Protein AF-A0A0D2MZE6-F1 (afdb_monomer_lite)

InterPro domains:
  IPR029063 S-adenosyl-L-methionine-dependent methyltransferase superfamily [G3DSA:3.40.50.150] (1-180)
  IPR029063 S-adenosyl-L-methionine-dependent methyltransferase superfamily [SSF53335] (7-169)

Sequence (238 aa):
MYGWCGGTPARLLAEVYDPPPRLVAWELDPRVIDACRLGMGLEEVCRAAGGLQVQLGNPLAPAASAPGGFAAVMVDLFIDGKLLPQLMDANVWRTVRSRLADPAKGRVMAHLGPASDEQGRLVPQTVVALNAMARAFDGQVYYIDPPENSQLDVMALTGPLPDKEEWAAAVGPMLAPYTVDWELWTVVDESDFRDAAQYDEEDGEEDEQQPEDEGEEEQEQGRQQREWGDQWGAERRR

Organism: NCBI:txid145388

Radius of gyration: 19.86 Å; chains: 1; bounding box: 38×58×46 Å

pLDDT: mean 79.71, std 19.52, range [34.31, 98.06]

Foldseek 3Di:
DEACPLLVVLQVQLVQDVNRDQDEAEHADVVSVVCSVVPVPVVVSCVSNVNYDYHYDGCLDPVVADVLAALEEEEDDDDPLAFDQCLLALVSLLSNCVRHSDSQRGKYKYFQFAQADPVRHGDLSSLSSQLSNCSNQVQQKWWDDDPVPDNDTIMIMGHDDDDLVVVLVSRDDVCSVVSDDTGRDDRDDSVVVVVPPPVPPPPDDDDDDDDPDDDPPVVVVVVVVVVVVVVVVVVVVD

Structure (mmCIF, N/CA/C/O backbone):
data_AF-A0A0D2MZE6-F1
#
_entry.id   AF-A0A0D2MZE6-F1
#
loop_
_atom_site.group_PDB
_atom_site.id
_atom_site.type_symbol
_atom_site.label_atom_id
_atom_site.label_alt_id
_atom_site.label_comp_id
_atom_site.label_asym_id
_atom_site.label_entity_id
_atom_site.label_seq_id
_atom_site.pdbx_PDB_ins_code
_atom_site.Cartn_x
_atom_site.Cartn_y
_atom_site.Cartn_z
_atom_site.occupancy
_atom_site.B_iso_or_equiv
_atom_site.auth_seq_id
_atom_site.auth_comp_id
_atom_site.auth_asym_id
_atom_site.auth_atom_id
_atom_site.pdbx_PDB_model_num
ATOM 1 N N . MET A 1 1 ? 3.482 -4.394 -6.873 1.00 93.56 1 MET A N 1
ATOM 2 C CA . MET A 1 1 ? 3.711 -2.984 -6.510 1.00 93.56 1 MET A CA 1
ATOM 3 C C . MET A 1 1 ? 2.902 -2.127 -7.457 1.00 93.56 1 MET A C 1
ATOM 5 O O . MET A 1 1 ? 2.964 -2.351 -8.661 1.00 93.56 1 MET A O 1
ATOM 9 N N . TYR A 1 2 ? 2.078 -1.245 -6.918 1.00 96.25 2 TYR A N 1
ATOM 10 C CA . TYR A 1 2 ? 1.310 -0.259 -7.661 1.00 96.25 2 TYR A CA 1
ATOM 11 C C . TYR A 1 2 ? 2.005 1.079 -7.423 1.00 96.25 2 TYR A C 1
ATOM 13 O O . TYR A 1 2 ? 1.987 1.544 -6.291 1.00 96.25 2 TYR A O 1
ATOM 21 N N . GLY A 1 3 ? 2.653 1.621 -8.452 1.00 94.12 3 GLY A N 1
ATOM 22 C CA . GLY A 1 3 ? 3.690 2.647 -8.325 1.00 94.12 3 GLY A CA 1
ATOM 23 C C . GLY A 1 3 ? 5.088 2.022 -8.338 1.00 94.12 3 GLY A C 1
ATOM 24 O O . GLY A 1 3 ? 5.323 0.990 -7.692 1.00 94.12 3 GLY A O 1
ATOM 25 N N . TRP A 1 4 ? 6.013 2.607 -9.106 1.00 90.56 4 TRP A N 1
ATOM 26 C CA . TRP A 1 4 ? 7.401 2.143 -9.187 1.00 90.56 4 TRP A CA 1
ATOM 27 C C . TRP A 1 4 ? 8.269 2.661 -8.037 1.00 90.56 4 TRP A C 1
ATOM 29 O O . TRP A 1 4 ? 9.204 1.966 -7.633 1.00 90.56 4 TRP A O 1
ATOM 39 N N . CYS A 1 5 ? 7.953 3.834 -7.476 1.00 87.38 5 CYS A N 1
ATOM 40 C CA . CYS A 1 5 ? 8.661 4.414 -6.324 1.00 87.38 5 CYS A CA 1
ATOM 41 C C . CYS A 1 5 ? 10.195 4.460 -6.523 1.00 87.38 5 CYS A C 1
ATOM 43 O O . CYS A 1 5 ? 10.983 4.073 -5.656 1.00 87.38 5 CYS A O 1
ATOM 45 N N . GLY A 1 6 ? 10.646 4.789 -7.738 1.00 86.62 6 GLY A N 1
ATOM 46 C CA . GLY A 1 6 ? 12.074 4.800 -8.082 1.00 86.62 6 GLY A CA 1
ATOM 47 C C . GLY A 1 6 ? 12.773 3.429 -8.072 1.00 86.62 6 GLY A C 1
ATOM 48 O O . GLY A 1 6 ? 13.960 3.343 -8.367 1.00 86.62 6 GLY A O 1
ATOM 49 N N . GLY A 1 7 ? 12.064 2.343 -7.751 1.00 89.06 7 GLY A N 1
ATOM 50 C CA . GLY A 1 7 ? 12.628 1.008 -7.550 1.00 89.06 7 GLY A CA 1
ATOM 51 C C . GLY A 1 7 ? 13.148 0.742 -6.138 1.00 89.06 7 GLY A C 1
ATOM 52 O O . GLY A 1 7 ? 13.604 -0.371 -5.868 1.00 89.06 7 GLY A O 1
ATOM 53 N N . THR A 1 8 ? 13.041 1.702 -5.216 1.00 89.06 8 THR A N 1
ATOM 54 C CA . THR A 1 8 ? 13.588 1.585 -3.854 1.00 89.06 8 THR A CA 1
ATOM 55 C C . THR A 1 8 ? 13.025 0.382 -3.090 1.00 89.06 8 THR A C 1
ATOM 57 O O . THR A 1 8 ? 13.821 -0.421 -2.593 1.00 89.06 8 THR A O 1
ATOM 60 N N . PRO A 1 9 ? 11.696 0.140 -3.044 1.00 90.56 9 PRO A N 1
ATOM 61 C CA . PRO A 1 9 ? 11.179 -1.033 -2.341 1.00 90.56 9 PRO A CA 1
ATOM 62 C C . PRO A 1 9 ? 11.591 -2.347 -3.016 1.00 90.56 9 PRO A C 1
ATOM 64 O O . PRO A 1 9 ? 11.874 -3.328 -2.334 1.00 90.56 9 PRO A O 1
ATOM 67 N N . ALA A 1 10 ? 11.678 -2.376 -4.352 1.00 92.12 10 ALA A N 1
ATOM 68 C CA . ALA A 1 10 ? 12.125 -3.563 -5.081 1.00 92.12 10 ALA A CA 1
ATOM 69 C C . ALA A 1 10 ? 13.588 -3.902 -4.760 1.00 92.12 10 ALA A C 1
ATOM 71 O O . ALA A 1 10 ? 13.914 -5.073 -4.557 1.00 92.12 10 ALA A O 1
ATOM 72 N N . ARG A 1 11 ? 14.450 -2.883 -4.659 1.00 91.06 11 ARG A N 1
ATOM 73 C CA . ARG A 1 11 ? 15.847 -3.043 -4.252 1.00 91.06 11 ARG A CA 1
ATOM 74 C C . ARG A 1 11 ? 15.957 -3.563 -2.820 1.00 91.06 11 ARG A C 1
ATOM 76 O O . ARG A 1 11 ? 16.645 -4.553 -2.606 1.00 91.06 11 ARG A O 1
ATOM 83 N N . LEU A 1 12 ? 15.237 -2.957 -1.876 1.00 88.94 12 LEU A N 1
ATOM 84 C CA . LEU A 1 12 ? 15.231 -3.391 -0.474 1.00 88.94 12 LEU A CA 1
ATOM 85 C C . LEU A 1 12 ? 14.772 -4.845 -0.327 1.00 88.94 12 LEU A C 1
ATOM 87 O O . LEU A 1 12 ? 15.413 -5.630 0.364 1.00 88.94 12 LEU A O 1
ATOM 91 N N . LEU A 1 13 ? 13.698 -5.240 -1.016 1.00 89.19 13 LEU A N 1
ATOM 92 C CA . LEU A 1 13 ? 13.231 -6.629 -0.996 1.00 89.19 13 LEU A CA 1
ATOM 93 C C . LEU A 1 13 ? 14.278 -7.598 -1.561 1.00 89.19 13 LEU A C 1
ATOM 95 O O . LEU A 1 13 ? 14.400 -8.711 -1.058 1.00 89.19 13 LEU A O 1
ATOM 99 N N . ALA A 1 14 ? 15.043 -7.190 -2.574 1.00 89.25 14 ALA A N 1
ATOM 100 C CA . ALA A 1 14 ? 16.121 -8.010 -3.117 1.00 89.25 14 ALA A CA 1
ATOM 101 C C . ALA A 1 14 ? 17.342 -8.117 -2.187 1.00 89.25 14 ALA A C 1
ATOM 103 O O . ALA A 1 14 ? 18.070 -9.100 -2.257 1.00 89.25 14 ALA A O 1
ATOM 104 N N . GLU A 1 15 ? 17.570 -7.126 -1.324 1.00 86.88 15 GLU A N 1
ATOM 105 C CA . GLU A 1 15 ? 18.648 -7.151 -0.328 1.00 86.88 15 GLU A CA 1
ATOM 106 C C . GLU A 1 15 ? 18.271 -7.943 0.930 1.00 86.88 15 GLU A C 1
ATOM 108 O O . GLU A 1 15 ? 19.132 -8.570 1.544 1.00 86.88 15 GLU A O 1
ATOM 113 N N . VAL A 1 16 ? 16.991 -7.928 1.312 1.00 84.75 16 VAL A N 1
ATOM 114 C CA . VAL A 1 16 ? 16.496 -8.599 2.525 1.00 84.75 16 VAL A CA 1
ATOM 115 C C . VAL A 1 16 ? 16.220 -10.090 2.299 1.00 84.75 16 VAL A C 1
ATOM 117 O O . VAL A 1 16 ? 16.408 -10.887 3.217 1.00 84.75 16 VAL A O 1
ATOM 120 N N . TYR A 1 17 ? 15.772 -10.489 1.106 1.00 85.00 17 TYR A N 1
ATOM 121 C CA . TYR A 1 17 ? 15.357 -11.865 0.823 1.00 85.00 17 TYR A CA 1
ATOM 122 C C . TYR A 1 17 ? 16.300 -12.565 -0.161 1.00 85.00 17 TYR A C 1
ATOM 124 O O . TYR A 1 17 ? 16.535 -12.068 -1.260 1.00 85.00 17 TYR A O 1
ATOM 132 N N . ASP A 1 18 ? 16.755 -13.771 0.198 1.00 86.00 18 ASP A N 1
ATOM 133 C CA . ASP A 1 18 ? 17.533 -14.657 -0.676 1.00 86.00 18 ASP A CA 1
ATOM 134 C C . ASP A 1 18 ? 16.881 -16.060 -0.753 1.00 86.00 18 ASP A C 1
ATOM 136 O O . ASP A 1 18 ? 16.891 -16.796 0.242 1.00 86.00 18 ASP A O 1
ATOM 140 N N . PRO A 1 19 ? 16.271 -16.447 -1.896 1.00 89.31 19 PRO A N 1
ATOM 141 C CA . PRO A 1 19 ? 16.164 -15.671 -3.133 1.00 89.31 19 PRO A CA 1
ATOM 142 C C . PRO A 1 19 ? 15.155 -14.508 -3.022 1.00 89.31 19 PRO A C 1
ATOM 144 O O . PRO A 1 19 ? 14.214 -1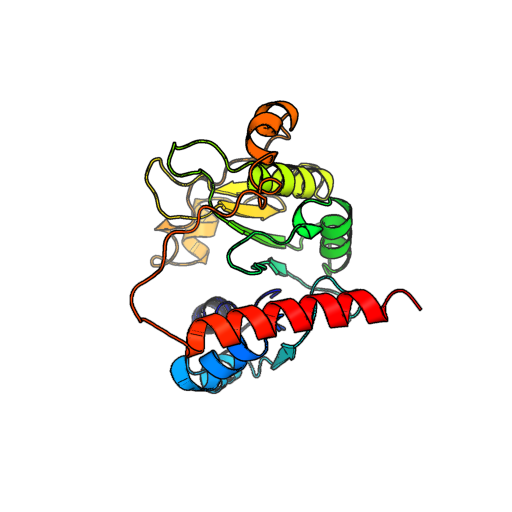4.584 -2.223 1.00 89.31 19 PRO A O 1
ATOM 147 N N . PRO A 1 20 ? 15.281 -13.467 -3.868 1.00 89.25 20 PRO A N 1
ATOM 148 C CA . PRO A 1 20 ? 14.343 -12.350 -3.890 1.00 89.25 20 PRO A CA 1
ATOM 149 C C . PRO A 1 20 ? 12.921 -12.821 -4.241 1.00 89.25 20 PRO A C 1
ATOM 151 O O . PRO A 1 20 ? 12.751 -13.735 -5.061 1.00 89.25 20 PRO A O 1
ATOM 154 N N . PRO A 1 21 ? 11.871 -12.196 -3.672 1.00 89.25 21 PRO A N 1
ATOM 155 C CA . PRO A 1 21 ? 10.497 -12.529 -4.018 1.00 89.25 21 PRO A CA 1
ATOM 156 C C . PRO A 1 21 ? 10.218 -12.219 -5.491 1.00 89.25 21 PRO A C 1
ATOM 158 O O . PRO A 1 21 ? 10.767 -11.286 -6.073 1.00 89.25 21 PRO A O 1
ATOM 161 N N . ARG A 1 22 ? 9.295 -12.969 -6.103 1.00 91.06 22 ARG A N 1
ATOM 162 C CA . ARG A 1 22 ? 8.826 -12.654 -7.455 1.00 91.06 22 ARG A CA 1
ATOM 163 C C . ARG A 1 22 ? 7.986 -11.380 -7.420 1.00 91.06 22 ARG A C 1
ATOM 165 O O . ARG A 1 22 ? 6.860 -11.393 -6.924 1.00 91.06 22 ARG A O 1
ATOM 172 N N . LEU A 1 23 ? 8.518 -10.306 -7.991 1.00 92.12 23 LEU A N 1
ATOM 173 C CA . LEU A 1 23 ? 7.855 -9.008 -8.035 1.00 92.12 23 LEU A CA 1
ATOM 174 C C . LEU A 1 23 ? 7.194 -8.750 -9.393 1.00 92.12 23 LEU A C 1
ATOM 176 O O . LEU A 1 23 ? 7.644 -9.219 -10.438 1.00 92.12 23 LEU A O 1
ATOM 180 N N . VAL A 1 24 ? 6.129 -7.951 -9.358 1.00 92.81 24 VAL A N 1
ATOM 181 C CA . VAL A 1 24 ? 5.549 -7.278 -10.524 1.00 92.81 24 VAL A CA 1
ATOM 182 C C . VAL A 1 24 ? 5.242 -5.845 -10.111 1.00 92.81 24 VAL A C 1
ATOM 184 O O . VAL A 1 24 ? 4.697 -5.626 -9.021 1.00 92.81 24 VAL A O 1
ATOM 187 N N . ALA A 1 25 ? 5.600 -4.882 -10.953 1.00 94.19 25 ALA A N 1
ATOM 188 C CA . ALA A 1 25 ? 5.381 -3.469 -10.694 1.00 94.19 25 ALA A CA 1
ATOM 189 C C . ALA A 1 25 ? 4.618 -2.814 -11.844 1.00 94.19 25 ALA A C 1
ATOM 191 O O . ALA A 1 25 ? 4.778 -3.206 -13.000 1.00 94.19 25 ALA A O 1
ATOM 192 N N . TRP A 1 26 ? 3.809 -1.819 -11.503 1.00 95.69 26 TRP A N 1
ATOM 193 C CA . TRP A 1 26 ? 3.129 -0.942 -12.447 1.00 95.69 26 TRP A CA 1
ATOM 194 C C . TRP A 1 26 ? 3.511 0.499 -12.158 1.00 95.69 26 TRP A C 1
ATOM 196 O O . TRP A 1 26 ? 3.608 0.867 -10.991 1.00 95.69 26 TRP A O 1
ATOM 206 N N . GLU A 1 27 ? 3.664 1.294 -13.206 1.00 94.88 27 GLU A N 1
ATOM 207 C CA . GLU A 1 27 ? 3.897 2.731 -13.140 1.00 94.88 27 GLU A CA 1
ATOM 208 C C . GLU A 1 27 ? 2.889 3.450 -14.042 1.00 94.88 27 GLU A C 1
ATOM 210 O O . GLU A 1 27 ? 2.598 2.992 -15.153 1.00 94.88 27 GLU A O 1
ATOM 215 N N . LEU A 1 28 ? 2.330 4.549 -13.540 1.00 93.38 28 LEU A N 1
ATOM 216 C CA . LEU A 1 28 ? 1.389 5.384 -14.277 1.00 93.38 28 LEU A CA 1
ATOM 217 C C . LEU A 1 28 ? 2.127 6.289 -15.262 1.00 93.38 28 LEU A C 1
ATOM 219 O O . LEU A 1 28 ? 1.681 6.424 -16.402 1.00 93.38 28 LEU A O 1
ATOM 223 N N . ASP A 1 29 ? 3.249 6.874 -14.838 1.00 91.56 29 ASP A N 1
ATOM 224 C CA . ASP A 1 29 ? 3.967 7.878 -15.616 1.00 91.56 29 ASP A CA 1
ATOM 225 C C . ASP A 1 29 ? 5.195 7.283 -16.342 1.00 91.56 29 ASP A C 1
ATOM 227 O O . ASP A 1 29 ? 6.186 6.912 -15.702 1.00 91.56 29 ASP A O 1
ATOM 231 N N . PRO A 1 30 ? 5.203 7.226 -17.690 1.00 92.00 30 PRO A N 1
ATOM 232 C CA . PRO A 1 30 ? 6.369 6.771 -18.448 1.00 92.00 30 PRO A CA 1
ATOM 233 C C . PRO A 1 30 ? 7.650 7.560 -18.163 1.00 92.00 30 PRO A C 1
ATOM 235 O O . PRO A 1 30 ? 8.738 6.980 -18.213 1.00 92.00 30 PRO A O 1
ATOM 238 N N . ARG A 1 31 ? 7.546 8.838 -17.792 1.00 91.50 31 ARG A N 1
ATOM 239 C CA . ARG A 1 31 ? 8.702 9.693 -17.493 1.00 91.50 31 ARG A CA 1
ATOM 240 C C . ARG A 1 31 ? 9.414 9.260 -16.220 1.00 91.50 31 ARG A C 1
ATOM 242 O O . ARG A 1 31 ? 10.636 9.350 -16.158 1.00 91.50 31 ARG A O 1
ATOM 249 N N . VAL A 1 32 ? 8.686 8.724 -15.236 1.00 90.81 32 VAL A N 1
ATOM 250 C CA . VAL A 1 32 ? 9.287 8.149 -14.022 1.00 90.81 32 VAL A CA 1
ATOM 251 C C . VAL A 1 32 ? 10.149 6.945 -14.388 1.00 90.81 32 VAL A C 1
ATOM 253 O O . VAL A 1 32 ? 11.278 6.829 -13.909 1.00 90.81 32 VAL A O 1
ATOM 256 N N . ILE A 1 33 ? 9.671 6.072 -15.283 1.00 91.38 33 ILE A N 1
ATOM 257 C CA . ILE A 1 33 ? 10.475 4.940 -15.765 1.00 91.38 33 ILE A CA 1
ATOM 258 C C . ILE A 1 33 ? 11.733 5.440 -16.480 1.00 91.38 33 ILE A C 1
ATOM 260 O O . ILE A 1 33 ? 12.825 4.930 -16.216 1.00 91.38 33 ILE A O 1
ATOM 264 N N . ASP A 1 34 ? 11.605 6.427 -17.363 1.00 91.94 34 ASP A N 1
ATOM 265 C CA . ASP A 1 34 ? 12.743 6.957 -18.116 1.00 91.94 34 ASP A CA 1
ATOM 266 C C . ASP A 1 34 ? 13.771 7.636 -17.203 1.00 91.94 34 ASP A C 1
ATOM 268 O O . ASP A 1 34 ? 14.966 7.348 -17.305 1.00 91.94 34 ASP A O 1
ATOM 272 N N . ALA A 1 35 ? 13.325 8.427 -16.226 1.00 91.06 35 ALA A N 1
ATOM 273 C CA . ALA A 1 35 ? 14.193 8.991 -15.196 1.00 91.06 35 ALA A CA 1
ATOM 274 C C . ALA A 1 35 ? 14.925 7.892 -14.404 1.00 91.06 35 ALA A C 1
ATOM 276 O O . ALA A 1 35 ? 16.133 7.983 -14.173 1.00 91.06 35 ALA A O 1
ATOM 277 N N . CYS A 1 36 ? 14.237 6.801 -14.050 1.00 91.00 36 CYS A N 1
ATOM 278 C CA . CYS A 1 36 ? 14.853 5.678 -13.338 1.00 91.00 36 CYS A CA 1
ATOM 279 C C . CYS A 1 36 ? 15.889 4.927 -14.184 1.00 91.00 36 CYS A C 1
ATOM 281 O O . CYS A 1 36 ? 16.893 4.450 -13.645 1.00 91.00 36 CYS A O 1
ATOM 283 N N . ARG A 1 37 ? 15.675 4.821 -15.502 1.00 88.75 37 ARG A N 1
ATOM 284 C CA . ARG A 1 37 ? 16.661 4.250 -16.437 1.00 88.75 37 ARG A CA 1
ATOM 285 C C . ARG A 1 37 ? 17.923 5.096 -16.503 1.00 88.75 37 ARG A C 1
ATOM 287 O O . ARG A 1 37 ? 19.016 4.541 -16.514 1.00 88.75 37 ARG A O 1
ATOM 294 N N . LEU A 1 38 ? 17.762 6.416 -16.545 1.00 89.56 38 LEU A N 1
ATOM 295 C CA . LEU A 1 38 ? 18.870 7.353 -16.699 1.00 89.56 38 LEU A CA 1
ATOM 296 C C . LEU A 1 38 ? 19.662 7.554 -15.403 1.00 89.56 38 LEU A C 1
ATOM 298 O O . LEU A 1 38 ? 20.884 7.669 -15.459 1.00 89.56 38 LEU A O 1
ATOM 302 N N . GLY A 1 39 ? 18.982 7.605 -14.253 1.00 84.75 39 GLY A N 1
ATOM 303 C CA . GLY A 1 39 ? 19.580 8.100 -13.008 1.00 84.75 39 GLY A CA 1
ATOM 304 C C . GLY A 1 39 ? 19.495 7.185 -11.789 1.00 84.75 39 GLY A C 1
ATOM 305 O O . GLY A 1 39 ? 20.207 7.438 -10.824 1.00 84.75 39 GLY A O 1
ATOM 306 N N . MET A 1 40 ? 18.665 6.133 -11.797 1.00 84.75 40 MET A N 1
ATOM 307 C CA . MET A 1 40 ? 18.401 5.320 -10.591 1.00 84.75 40 MET A CA 1
ATOM 308 C C . MET A 1 40 ? 18.689 3.823 -10.760 1.00 84.75 40 MET A C 1
ATOM 310 O O . MET A 1 40 ? 18.268 3.006 -9.947 1.00 84.75 40 MET A O 1
ATOM 314 N N . GLY A 1 41 ? 19.410 3.439 -11.817 1.00 87.19 41 GLY A N 1
ATOM 315 C CA . GLY A 1 41 ? 19.865 2.058 -11.992 1.00 87.19 41 GLY A CA 1
ATOM 316 C C . GLY A 1 41 ? 18.734 1.047 -12.197 1.00 87.19 41 GLY A C 1
ATOM 317 O O . GLY A 1 41 ? 18.853 -0.090 -11.739 1.00 87.19 41 GLY A O 1
ATOM 318 N N . LEU A 1 42 ? 17.652 1.427 -12.897 1.00 87.25 42 LEU A N 1
ATOM 319 C CA . LEU A 1 42 ? 16.476 0.568 -13.113 1.00 87.25 42 LEU A CA 1
ATOM 320 C C . LEU A 1 42 ? 16.840 -0.869 -13.521 1.00 87.25 42 LEU A C 1
ATOM 322 O O . LEU A 1 42 ? 16.331 -1.824 -12.941 1.00 87.25 42 LEU A O 1
ATOM 326 N N . GLU A 1 43 ? 17.734 -1.039 -14.500 1.00 87.94 43 GLU A N 1
ATOM 327 C CA . GLU A 1 43 ? 18.128 -2.370 -14.977 1.00 87.94 43 GLU A CA 1
ATOM 328 C C . GLU A 1 43 ? 18.824 -3.212 -13.901 1.00 87.94 43 GLU A C 1
ATOM 330 O O . GLU A 1 43 ? 18.614 -4.426 -13.832 1.00 87.94 43 GLU A O 1
ATOM 335 N N . GLU A 1 44 ? 19.649 -2.583 -13.062 1.00 89.94 44 GLU A N 1
ATOM 336 C CA . GLU A 1 44 ? 20.318 -3.257 -11.952 1.00 89.94 44 GLU A CA 1
ATOM 337 C C . GLU A 1 44 ? 19.293 -3.705 -10.910 1.00 89.94 44 GLU A C 1
ATOM 339 O O . GLU A 1 44 ? 19.302 -4.871 -10.512 1.00 89.94 44 GLU A O 1
ATOM 344 N N . VAL A 1 45 ? 18.375 -2.814 -10.524 1.00 89.75 45 VAL A N 1
ATOM 345 C CA . VAL A 1 45 ? 17.303 -3.117 -9.565 1.00 89.75 45 VAL A CA 1
ATOM 346 C C . VAL A 1 45 ? 16.425 -4.250 -10.086 1.00 89.75 45 VAL A C 1
ATOM 348 O O . VAL A 1 45 ? 16.193 -5.224 -9.373 1.00 89.75 45 VAL A O 1
ATOM 351 N N . CYS A 1 46 ? 15.990 -4.182 -11.346 1.00 88.69 46 CYS A N 1
ATOM 352 C CA . CYS A 1 46 ? 15.189 -5.229 -11.973 1.00 88.69 46 CYS A CA 1
ATOM 353 C C . CYS A 1 46 ? 15.910 -6.582 -11.979 1.00 88.69 46 CYS A C 1
ATOM 355 O O . CYS A 1 46 ? 15.292 -7.610 -11.697 1.00 88.69 46 CYS A O 1
ATOM 357 N N . ARG A 1 47 ? 17.218 -6.597 -12.266 1.00 89.81 47 ARG A N 1
ATOM 358 C CA . ARG A 1 47 ? 18.034 -7.819 -12.250 1.00 89.81 47 ARG A CA 1
ATOM 359 C C . ARG A 1 47 ? 18.181 -8.384 -10.839 1.00 89.81 47 ARG A C 1
ATOM 361 O O . ARG A 1 47 ? 17.999 -9.587 -10.666 1.00 89.81 47 ARG A O 1
ATOM 368 N N . ALA A 1 48 ? 18.482 -7.535 -9.858 1.00 85.94 48 ALA A N 1
ATOM 369 C CA . ALA A 1 48 ? 18.595 -7.925 -8.454 1.00 85.94 48 ALA A CA 1
ATOM 370 C C . ALA A 1 48 ? 17.263 -8.475 -7.918 1.00 85.94 48 ALA A C 1
ATOM 372 O O . ALA A 1 48 ? 17.246 -9.493 -7.239 1.00 85.94 48 ALA A O 1
ATOM 373 N N . ALA A 1 49 ? 16.137 -7.883 -8.321 1.00 87.62 49 ALA A N 1
ATOM 374 C CA . ALA A 1 49 ? 14.784 -8.330 -7.994 1.00 87.62 49 ALA A CA 1
ATOM 375 C C . ALA A 1 49 ? 14.279 -9.496 -8.876 1.00 87.62 49 ALA A C 1
ATOM 377 O O . ALA A 1 49 ? 13.091 -9.582 -9.194 1.00 87.62 49 ALA A O 1
ATOM 378 N N . GLY A 1 50 ? 15.173 -10.390 -9.312 1.00 85.88 50 GLY A N 1
ATOM 379 C CA . GLY A 1 50 ? 14.801 -11.621 -10.020 1.00 85.88 50 GLY A CA 1
ATOM 380 C C . GLY A 1 50 ? 14.264 -11.421 -11.442 1.00 85.88 50 GLY A C 1
ATOM 381 O O . GLY A 1 50 ? 13.470 -12.232 -11.917 1.00 85.88 50 GLY A O 1
ATOM 382 N N . GLY A 1 51 ? 14.675 -10.355 -12.132 1.00 85.69 51 GLY A N 1
ATOM 383 C CA . GLY A 1 51 ? 14.208 -10.037 -13.487 1.00 85.69 51 GLY A CA 1
ATOM 384 C C . GLY A 1 51 ? 12.840 -9.348 -13.522 1.00 85.69 51 GLY A C 1
ATOM 385 O O . GLY A 1 51 ? 12.073 -9.554 -14.463 1.00 85.69 51 GLY A O 1
ATOM 386 N N . LEU A 1 52 ? 12.527 -8.552 -12.497 1.00 90.12 52 LEU A N 1
ATOM 387 C CA . LEU A 1 52 ? 11.308 -7.748 -12.399 1.00 90.12 52 LEU A CA 1
ATOM 388 C C . LEU A 1 52 ? 11.083 -6.901 -13.660 1.00 90.12 52 LEU A C 1
ATOM 390 O O . LEU A 1 52 ? 11.973 -6.183 -14.109 1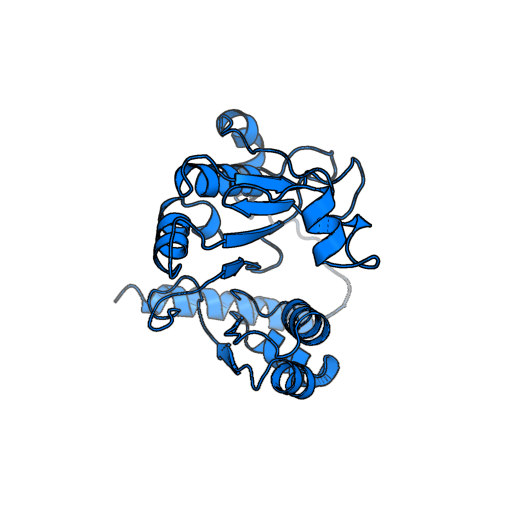.00 90.12 52 LEU A O 1
ATOM 394 N N . GLN A 1 53 ? 9.863 -6.944 -14.194 1.00 86.88 53 GLN A N 1
ATOM 395 C CA . GLN A 1 53 ? 9.407 -6.047 -15.253 1.00 86.88 53 GLN A CA 1
ATOM 396 C C . GLN A 1 53 ? 8.464 -4.988 -14.682 1.00 86.88 53 GLN A C 1
ATOM 398 O O . GLN A 1 53 ? 7.488 -5.320 -14.002 1.00 86.88 53 GLN A O 1
ATOM 403 N N . VAL A 1 54 ? 8.755 -3.724 -14.991 1.00 92.00 54 VAL A N 1
ATOM 404 C CA . VAL A 1 54 ? 7.884 -2.586 -14.681 1.00 92.00 54 VAL A CA 1
ATOM 405 C C . VAL A 1 54 ? 6.940 -2.370 -15.856 1.00 92.00 54 VAL A C 1
ATOM 407 O O . VAL A 1 54 ? 7.382 -2.150 -16.984 1.00 92.00 54 VAL A O 1
ATOM 410 N N . GLN A 1 55 ? 5.643 -2.486 -15.602 1.00 93.75 55 GLN A N 1
ATOM 411 C CA . GLN A 1 55 ? 4.594 -2.315 -16.599 1.00 93.75 55 GLN A CA 1
ATOM 412 C C . GLN A 1 55 ? 4.102 -0.872 -16.593 1.00 93.75 55 GLN A C 1
ATOM 414 O O . GLN A 1 55 ? 3.821 -0.326 -15.533 1.00 93.75 55 GLN A O 1
ATOM 419 N N . LEU A 1 56 ? 3.927 -0.275 -17.769 1.00 94.00 56 LEU A N 1
ATOM 420 C CA . LEU A 1 56 ? 3.198 0.985 -17.870 1.00 94.00 56 LEU A CA 1
ATOM 421 C C . LEU A 1 56 ? 1.696 0.734 -17.875 1.00 94.00 56 LEU A C 1
ATOM 423 O O . LEU A 1 56 ? 1.206 -0.119 -18.619 1.00 94.00 56 LEU A O 1
ATOM 427 N N . GLY A 1 57 ? 0.969 1.499 -17.068 1.00 93.62 57 GLY A N 1
ATOM 428 C CA . GLY A 1 57 ? -0.487 1.521 -17.071 1.00 93.62 57 GLY A CA 1
ATOM 429 C C . GLY A 1 57 ? -1.103 1.535 -15.681 1.00 93.62 57 GLY A C 1
ATOM 430 O O . GLY A 1 57 ? -0.423 1.432 -14.667 1.00 93.62 57 GLY A O 1
ATOM 431 N N . ASN A 1 58 ? -2.431 1.642 -15.649 1.00 94.44 58 ASN A N 1
ATOM 432 C CA . ASN A 1 58 ? -3.195 1.783 -14.415 1.00 94.44 58 ASN A CA 1
ATOM 433 C C . ASN A 1 58 ? -3.214 0.478 -13.587 1.00 94.44 58 ASN A C 1
ATOM 435 O O . ASN A 1 58 ? -3.910 -0.468 -13.977 1.00 94.44 58 ASN A O 1
ATOM 439 N N . PRO A 1 59 ? -2.555 0.430 -12.411 1.00 95.06 59 PRO A N 1
ATOM 440 C CA . PRO A 1 59 ? -2.567 -0.756 -11.560 1.00 95.06 59 PRO A CA 1
ATOM 441 C C . PRO A 1 59 ? -3.925 -1.049 -10.923 1.00 95.06 59 PRO A C 1
ATOM 443 O O . PRO A 1 59 ? -4.153 -2.153 -10.439 1.00 95.06 59 PRO A O 1
ATOM 446 N N . LEU A 1 60 ? -4.852 -0.093 -10.901 1.00 95.62 60 LEU A N 1
ATOM 447 C CA . LEU A 1 60 ? -6.209 -0.298 -10.397 1.00 95.62 60 LEU A CA 1
ATOM 448 C C . LEU A 1 60 ? -7.126 -0.920 -11.459 1.00 95.62 60 LEU A C 1
ATOM 450 O O . LEU A 1 60 ? -8.189 -1.437 -11.117 1.00 95.62 60 LEU A O 1
ATOM 454 N N . ALA A 1 61 ? -6.714 -0.970 -12.730 1.00 93.06 61 ALA A N 1
ATOM 455 C CA . ALA A 1 61 ? -7.484 -1.629 -13.781 1.00 93.06 61 ALA A CA 1
ATOM 456 C C . ALA A 1 61 ? 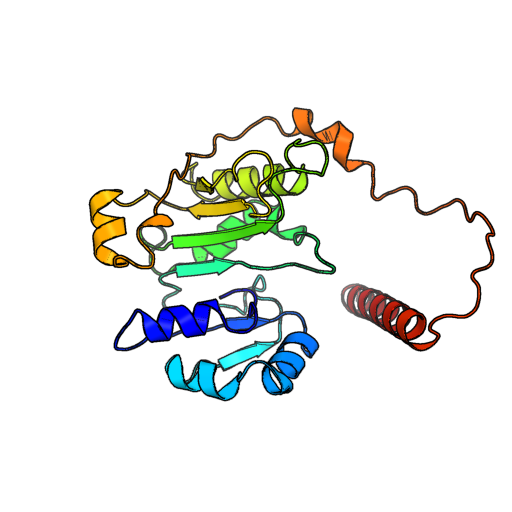-7.542 -3.160 -13.574 1.00 93.06 61 ALA A C 1
ATOM 458 O O . ALA A 1 61 ? -6.579 -3.748 -13.079 1.00 93.06 61 ALA A O 1
ATOM 459 N N . PRO A 1 62 ? -8.623 -3.849 -13.997 1.00 86.56 62 PRO A N 1
ATOM 460 C CA . PRO A 1 62 ? -8.750 -5.307 -13.850 1.00 86.56 62 PRO A CA 1
ATOM 461 C C . PRO A 1 62 ? -7.600 -6.119 -14.467 1.00 86.56 62 PRO A C 1
ATOM 463 O O . PRO A 1 62 ? -7.289 -7.211 -13.998 1.00 86.56 62 PRO A O 1
ATOM 466 N N . ALA A 1 63 ? -6.951 -5.578 -15.503 1.00 85.81 63 ALA A N 1
ATOM 467 C CA . ALA A 1 63 ? -5.822 -6.212 -16.177 1.00 85.81 63 ALA A CA 1
ATOM 468 C C . ALA A 1 63 ? -4.563 -6.329 -15.293 1.00 85.81 63 ALA A C 1
ATOM 470 O O . ALA A 1 63 ? -3.728 -7.194 -15.545 1.00 85.81 63 ALA A O 1
ATOM 471 N N . ALA A 1 64 ? -4.437 -5.518 -14.238 1.00 88.94 64 ALA A N 1
ATOM 472 C CA . ALA A 1 64 ? -3.321 -5.562 -13.296 1.00 88.94 64 ALA A CA 1
ATOM 473 C C . ALA A 1 64 ? -3.513 -6.676 -12.246 1.00 88.94 64 ALA A C 1
ATOM 475 O O . ALA A 1 64 ? -3.709 -6.436 -11.050 1.00 88.94 64 ALA A O 1
ATOM 476 N N . SER A 1 65 ? -3.494 -7.923 -12.719 1.00 86.38 65 SER A N 1
ATOM 477 C CA . SER A 1 65 ? -3.669 -9.137 -11.918 1.00 86.38 65 SER A CA 1
ATOM 478 C C . SER A 1 65 ? -2.606 -10.188 -12.250 1.00 86.38 65 SER A C 1
ATOM 480 O O . SER A 1 65 ? -1.936 -10.118 -13.279 1.00 86.38 65 SER A O 1
ATOM 482 N N . ALA A 1 66 ? -2.431 -11.162 -11.357 1.00 86.25 66 ALA A N 1
ATOM 483 C CA . ALA A 1 66 ? -1.544 -12.302 -11.559 1.00 86.25 66 ALA A CA 1
ATOM 484 C C . ALA A 1 66 ? -2.326 -13.617 -11.404 1.00 86.25 66 ALA A C 1
ATOM 486 O O . ALA A 1 66 ? -3.189 -13.704 -10.524 1.00 86.25 66 ALA A O 1
ATOM 487 N N . PRO A 1 67 ? -2.032 -14.658 -12.209 1.00 86.94 67 PRO A N 1
ATOM 488 C CA . PRO A 1 67 ? -2.592 -15.988 -11.991 1.00 86.94 67 PRO A CA 1
ATOM 489 C C . PRO A 1 67 ? -2.305 -16.476 -10.566 1.00 86.94 67 PRO A C 1
ATOM 491 O O . PRO A 1 67 ? -1.154 -16.483 -10.137 1.00 86.94 67 PRO A O 1
ATOM 494 N N . GLY A 1 68 ? -3.351 -16.876 -9.841 1.00 90.94 68 GLY A N 1
ATOM 495 C CA . GLY A 1 68 ? -3.245 -17.294 -8.438 1.00 90.94 68 GLY A CA 1
ATOM 496 C C . GLY A 1 68 ? -3.223 -16.151 -7.416 1.00 90.94 68 GLY A C 1
ATOM 497 O O . GLY A 1 68 ? -3.219 -16.439 -6.227 1.00 90.94 68 GLY A O 1
ATOM 498 N N . GLY A 1 69 ? -3.263 -14.887 -7.851 1.00 94.81 69 GLY A N 1
ATOM 499 C CA . GLY A 1 69 ? -3.289 -13.710 -6.981 1.00 94.81 69 GLY A CA 1
ATOM 500 C C . GLY A 1 69 ? -1.927 -13.330 -6.389 1.00 94.81 69 GLY A C 1
ATOM 501 O O . GLY A 1 69 ? -0.906 -13.978 -6.617 1.00 94.81 69 GLY A O 1
ATOM 502 N N . PHE A 1 70 ? -1.908 -12.236 -5.631 1.00 95.75 70 PHE A N 1
ATOM 503 C CA . PHE A 1 70 ? -0.715 -11.697 -4.980 1.00 95.75 70 PHE A CA 1
ATOM 504 C C . PHE A 1 70 ? -0.634 -12.127 -3.511 1.00 95.75 70 PHE A C 1
ATOM 506 O O . PHE A 1 70 ? -1.630 -12.091 -2.794 1.00 95.75 70 PHE A O 1
ATOM 513 N N . ALA A 1 71 ? 0.560 -12.471 -3.025 1.00 95.25 71 ALA A N 1
ATOM 514 C CA . ALA A 1 71 ? 0.773 -12.658 -1.586 1.00 95.25 71 ALA A CA 1
ATOM 515 C C . ALA A 1 71 ? 0.685 -11.322 -0.825 1.00 95.25 71 ALA A C 1
ATOM 517 O O . ALA A 1 71 ? 0.194 -11.271 0.299 1.00 95.25 71 ALA A O 1
ATOM 518 N N . ALA A 1 72 ? 1.130 -10.235 -1.459 1.00 95.44 72 ALA A N 1
ATOM 519 C CA . ALA A 1 72 ? 1.007 -8.886 -0.935 1.00 95.44 72 ALA A CA 1
ATOM 520 C C . ALA A 1 72 ? 0.899 -7.852 -2.063 1.00 95.44 72 ALA A C 1
ATOM 522 O O . ALA A 1 72 ? 1.392 -8.073 -3.174 1.00 95.44 72 ALA A O 1
ATOM 523 N N . VAL A 1 73 ? 0.286 -6.709 -1.766 1.00 96.81 73 VAL A N 1
ATOM 524 C CA . VAL A 1 73 ? 0.218 -5.541 -2.653 1.00 96.81 73 VAL A CA 1
ATOM 525 C C . VAL A 1 73 ? 0.752 -4.326 -1.899 1.00 96.81 73 VAL A C 1
ATOM 527 O O . VAL A 1 73 ? 0.318 -4.036 -0.791 1.00 96.81 73 VAL A O 1
ATOM 530 N N . MET A 1 74 ? 1.690 -3.616 -2.516 1.00 96.50 74 MET A N 1
ATOM 531 C CA . MET A 1 74 ? 2.162 -2.304 -2.064 1.00 96.50 74 MET A CA 1
ATOM 532 C C . MET A 1 74 ? 1.555 -1.248 -2.983 1.00 96.50 74 MET A C 1
ATOM 534 O O . MET A 1 74 ? 1.619 -1.442 -4.201 1.00 96.50 74 MET A O 1
ATOM 538 N N . VAL A 1 75 ? 0.966 -0.197 -2.419 1.00 97.25 75 VAL A N 1
ATOM 539 C CA . VAL A 1 75 ? 0.298 0.895 -3.136 1.00 97.25 75 VAL A CA 1
ATOM 540 C C . VAL A 1 75 ? 0.998 2.208 -2.815 1.00 97.25 75 VAL A C 1
ATOM 542 O O . VAL A 1 75 ? 1.057 2.595 -1.656 1.00 97.25 75 VAL A O 1
ATOM 545 N N . ASP A 1 76 ? 1.511 2.870 -3.841 1.00 94.88 76 ASP A N 1
ATOM 546 C CA . ASP A 1 76 ? 2.176 4.171 -3.788 1.00 94.88 76 ASP A CA 1
ATOM 547 C C . ASP A 1 76 ? 1.776 4.938 -5.057 1.00 94.88 76 ASP A C 1
ATOM 549 O O . ASP A 1 76 ? 2.459 4.892 -6.079 1.00 94.88 76 ASP A O 1
ATOM 553 N N . LEU A 1 77 ? 0.560 5.497 -5.058 1.00 94.75 77 LEU A N 1
ATOM 554 C CA . LEU A 1 77 ? -0.069 6.066 -6.253 1.00 94.75 77 LEU A CA 1
ATOM 555 C C . LEU A 1 77 ? -0.458 7.522 -6.024 1.00 94.75 77 LEU A C 1
ATOM 557 O O . LEU A 1 77 ? -1.439 7.810 -5.333 1.00 94.75 77 LEU A O 1
ATOM 561 N N . PHE A 1 78 ? 0.270 8.408 -6.694 1.00 91.06 78 PHE A N 1
ATOM 562 C CA . PHE A 1 78 ? 0.066 9.849 -6.659 1.00 91.06 78 PHE A CA 1
ATOM 563 C C . PHE A 1 78 ? 0.056 10.403 -8.081 1.00 91.06 78 PHE A C 1
ATOM 565 O O . PHE A 1 78 ? 0.736 9.880 -8.966 1.00 91.06 78 PHE A O 1
ATOM 572 N N . ILE A 1 79 ? -0.722 11.458 -8.295 1.00 86.38 79 ILE A N 1
ATOM 573 C CA . ILE A 1 79 ? -0.672 12.290 -9.501 1.00 86.38 79 ILE A CA 1
ATOM 574 C C . ILE A 1 79 ? -0.510 13.724 -9.017 1.00 86.38 79 ILE A C 1
ATOM 576 O O . ILE A 1 79 ? -1.244 14.151 -8.131 1.00 86.38 79 ILE A O 1
ATOM 580 N N . ASP A 1 80 ? 0.490 14.428 -9.545 1.00 83.88 80 ASP A N 1
ATOM 581 C CA . ASP A 1 80 ? 0.831 15.802 -9.151 1.00 83.88 80 ASP A CA 1
ATOM 582 C C . ASP A 1 80 ? 1.024 15.967 -7.633 1.00 83.88 80 ASP A C 1
ATOM 584 O O . ASP A 1 80 ? 0.584 16.936 -7.022 1.00 83.88 80 ASP A O 1
ATOM 588 N N . GLY A 1 81 ? 1.634 14.958 -6.998 1.00 82.06 81 GLY A N 1
ATOM 589 C CA . GLY A 1 81 ? 1.845 14.917 -5.54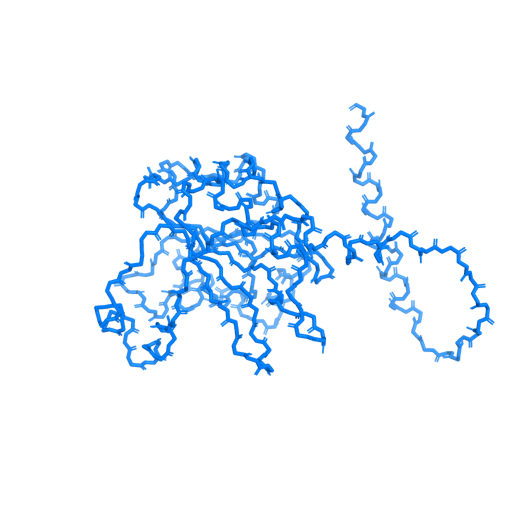7 1.00 82.06 81 GLY A CA 1
ATOM 590 C C . GLY A 1 81 ? 0.573 14.706 -4.716 1.00 82.06 81 GLY A C 1
ATOM 591 O O . GLY A 1 81 ? 0.657 14.625 -3.494 1.00 82.06 81 GLY A O 1
ATOM 592 N N . LYS A 1 82 ? -0.601 14.575 -5.344 1.00 86.56 82 LYS A N 1
ATOM 593 C CA . LYS A 1 82 ? -1.886 14.355 -4.673 1.00 86.56 82 LYS A CA 1
ATOM 594 C C . LYS A 1 82 ? -2.266 12.873 -4.673 1.00 86.56 82 LYS A C 1
ATOM 596 O O . LYS A 1 82 ? -2.025 12.146 -5.642 1.00 86.56 82 LYS A O 1
ATOM 601 N N . LEU A 1 83 ? -2.898 12.432 -3.582 1.00 90.38 83 LEU A N 1
ATOM 602 C CA . LEU A 1 83 ? -3.450 11.084 -3.469 1.00 90.38 83 LEU A CA 1
ATOM 603 C C . LEU A 1 83 ? -4.494 10.850 -4.566 1.00 90.38 83 LEU A C 1
ATOM 605 O O . LEU A 1 83 ? -5.377 11.677 -4.801 1.00 90.38 83 LEU A O 1
ATOM 609 N N . LEU A 1 84 ? -4.420 9.693 -5.218 1.00 92.94 84 LEU A N 1
ATOM 610 C CA . LEU A 1 84 ? -5.330 9.354 -6.303 1.00 92.94 84 LEU A CA 1
ATOM 611 C C . LEU A 1 84 ? -6.791 9.235 -5.792 1.00 92.94 84 LEU A C 1
ATOM 613 O O . LEU A 1 84 ? -7.043 8.391 -4.927 1.00 92.94 84 LEU A O 1
ATOM 617 N N . PRO A 1 85 ? -7.787 9.975 -6.332 1.00 92.62 85 PRO A N 1
ATOM 618 C CA . PRO A 1 85 ? -9.153 9.989 -5.785 1.00 92.62 85 PRO A CA 1
ATOM 619 C C . PRO A 1 85 ? -9.842 8.623 -5.713 1.00 92.62 85 PRO A C 1
ATOM 621 O O . PRO A 1 85 ? -10.668 8.369 -4.841 1.00 92.62 85 PRO A O 1
ATOM 624 N N . GLN A 1 86 ? -9.474 7.701 -6.598 1.00 95.56 86 GLN A N 1
ATOM 625 C CA . GLN A 1 86 ? -9.947 6.320 -6.612 1.00 95.56 86 GLN A CA 1
ATOM 626 C C . GLN A 1 86 ? -9.617 5.583 -5.303 1.00 95.56 86 GLN A C 1
ATOM 628 O O . GLN A 1 86 ? -10.350 4.678 -4.912 1.00 95.56 86 GLN A O 1
ATOM 633 N N . LEU A 1 87 ? -8.543 5.963 -4.607 1.00 96.62 87 LEU A N 1
ATOM 634 C CA . LEU A 1 87 ? -8.165 5.389 -3.314 1.00 96.62 87 LEU A CA 1
ATOM 635 C C . LEU A 1 87 ? -9.060 5.869 -2.159 1.00 96.62 87 LEU A C 1
ATOM 637 O O . LEU A 1 87 ? -8.990 5.317 -1.066 1.00 96.62 87 LEU A O 1
ATOM 641 N N . MET A 1 88 ? -9.957 6.826 -2.396 1.00 95.44 88 MET A N 1
ATOM 642 C CA . MET A 1 88 ? -11.004 7.217 -1.447 1.00 95.44 88 MET A CA 1
ATOM 643 C C . MET A 1 88 ? -12.275 6.351 -1.569 1.00 95.44 88 MET A C 1
ATOM 645 O O . MET A 1 88 ? -13.182 6.462 -0.746 1.00 95.44 88 MET A O 1
ATOM 649 N N . ASP A 1 89 ? -12.360 5.449 -2.558 1.00 96.56 89 ASP A N 1
ATOM 650 C CA . ASP A 1 89 ? -13.497 4.536 -2.734 1.00 96.56 89 ASP A CA 1
ATOM 651 C C . ASP A 1 89 ? -13.201 3.139 -2.162 1.00 96.56 89 ASP A C 1
ATOM 653 O O . ASP A 1 89 ? -12.318 2.404 -2.615 1.00 96.56 89 ASP A O 1
ATOM 657 N N . ALA A 1 90 ? -14.014 2.706 -1.195 1.00 97.81 90 ALA A N 1
ATOM 658 C CA . ALA A 1 90 ? -13.917 1.377 -0.592 1.00 97.81 90 ALA A CA 1
ATOM 659 C C . ALA A 1 90 ? -14.046 0.232 -1.620 1.00 97.81 90 ALA A C 1
ATOM 661 O O . ALA A 1 90 ? -13.497 -0.851 -1.413 1.00 97.81 90 ALA A O 1
ATOM 662 N N . ASN A 1 91 ? -14.751 0.427 -2.738 1.00 97.81 91 ASN A N 1
ATOM 663 C CA . ASN A 1 91 ? -14.875 -0.587 -3.791 1.00 97.81 91 ASN A CA 1
ATOM 664 C C . ASN A 1 91 ? -13.563 -0.825 -4.543 1.00 97.81 91 ASN A C 1
ATOM 666 O O . ASN A 1 91 ? -13.288 -1.958 -4.957 1.00 97.81 91 ASN A O 1
ATOM 670 N N . VAL A 1 92 ? -12.728 0.206 -4.678 1.00 97.88 92 VAL A N 1
ATOM 671 C CA . VAL A 1 92 ? -11.384 0.066 -5.245 1.00 97.88 92 VAL A CA 1
ATOM 672 C C . VAL A 1 92 ? -10.552 -0.819 -4.326 1.00 97.88 92 VAL A C 1
ATOM 674 O O . VAL A 1 92 ? -9.997 -1.818 -4.781 1.00 97.88 92 VAL A O 1
ATOM 677 N N . TRP A 1 93 ? -10.579 -0.569 -3.019 1.00 98.06 93 TRP A N 1
ATOM 678 C CA . TRP A 1 93 ? -9.897 -1.412 -2.036 1.00 98.06 93 TRP A CA 1
ATOM 679 C C . TRP A 1 93 ? -10.429 -2.846 -1.975 1.00 98.06 93 TRP A C 1
ATOM 681 O O . TRP A 1 93 ? -9.635 -3.781 -1.886 1.00 98.06 93 TRP A O 1
ATOM 691 N N . ARG A 1 94 ? -11.745 -3.065 -2.108 1.00 97.62 94 ARG A N 1
ATOM 692 C CA . ARG A 1 94 ? -12.319 -4.421 -2.247 1.00 97.62 94 ARG A CA 1
ATOM 693 C C . ARG A 1 94 ? -11.798 -5.126 -3.495 1.00 97.62 94 ARG A C 1
ATOM 695 O O . ARG A 1 94 ? -11.492 -6.317 -3.451 1.00 97.62 94 ARG A O 1
ATOM 702 N N . THR A 1 95 ? -11.646 -4.389 -4.591 1.00 96.88 95 THR A N 1
ATOM 703 C CA . THR A 1 95 ? -11.048 -4.914 -5.820 1.00 96.88 95 THR A CA 1
ATOM 704 C C . THR A 1 95 ? -9.581 -5.277 -5.595 1.00 96.88 95 THR A C 1
ATOM 706 O O . THR A 1 95 ? -9.173 -6.374 -5.973 1.00 96.88 95 THR A O 1
ATOM 709 N N . VAL A 1 96 ? -8.799 -4.431 -4.917 1.00 97.19 96 VAL A N 1
ATOM 710 C CA . VAL A 1 96 ? -7.410 -4.744 -4.540 1.00 97.19 96 VAL A CA 1
ATOM 711 C C . VAL A 1 96 ? -7.349 -5.989 -3.646 1.00 97.19 96 VAL A C 1
ATOM 713 O O . VAL A 1 96 ? -6.593 -6.912 -3.947 1.00 97.19 96 VAL A O 1
ATOM 716 N N . ARG A 1 97 ? -8.203 -6.083 -2.618 1.00 96.62 97 ARG A N 1
ATOM 717 C CA . ARG A 1 97 ? -8.325 -7.258 -1.736 1.00 96.62 97 ARG A CA 1
ATOM 718 C C . ARG A 1 97 ? -8.618 -8.535 -2.521 1.00 96.62 97 ARG A C 1
ATOM 720 O O . ARG A 1 97 ? -8.016 -9.566 -2.245 1.00 96.62 97 ARG A O 1
ATOM 727 N N . SER A 1 98 ? -9.500 -8.469 -3.521 1.00 95.44 98 SER A N 1
ATOM 728 C CA . SER A 1 98 ? -9.860 -9.626 -4.356 1.00 95.44 98 SER A CA 1
ATOM 729 C C . SER A 1 98 ? -8.705 -10.164 -5.209 1.00 95.44 98 SER A C 1
ATOM 731 O O . SER A 1 98 ? -8.774 -11.293 -5.687 1.00 95.44 98 SER A O 1
ATOM 733 N N . ARG A 1 99 ? -7.637 -9.375 -5.396 1.00 95.94 99 ARG A N 1
ATOM 734 C CA . ARG A 1 99 ? -6.432 -9.784 -6.133 1.00 95.94 99 ARG A CA 1
ATOM 735 C C . ARG A 1 99 ? -5.407 -10.481 -5.247 1.00 95.94 99 ARG A C 1
ATOM 737 O O . ARG A 1 99 ? -4.412 -10.974 -5.774 1.00 95.94 99 ARG A O 1
ATOM 744 N N . LEU A 1 100 ? -5.613 -10.519 -3.931 1.00 96.81 100 LEU A N 1
ATOM 745 C CA . LEU A 1 100 ? -4.778 -11.312 -3.036 1.00 96.81 100 LEU A CA 1
ATOM 746 C C . LEU A 1 100 ? -5.027 -12.805 -3.278 1.00 96.81 100 LEU A C 1
ATOM 748 O O . LEU A 1 100 ? -6.162 -13.229 -3.474 1.00 96.81 100 LEU A O 1
ATOM 752 N N . ALA A 1 101 ? -3.960 -13.599 -3.239 1.00 96.81 101 ALA A N 1
ATOM 753 C CA . ALA A 1 101 ? -4.018 -15.052 -3.397 1.00 96.81 101 ALA A CA 1
ATOM 754 C C . ALA A 1 101 ? -4.861 -15.716 -2.297 1.00 96.81 101 ALA A C 1
ATOM 756 O O . ALA A 1 101 ? -5.629 -16.640 -2.551 1.00 96.81 101 ALA A O 1
ATOM 757 N N . ASP A 1 102 ? -4.724 -15.211 -1.073 1.00 95.50 102 ASP A N 1
ATOM 758 C CA . ASP A 1 102 ? -5.515 -15.594 0.090 1.00 95.50 102 ASP A CA 1
ATOM 759 C C . ASP A 1 102 ? -5.919 -14.305 0.822 1.00 95.50 102 ASP A C 1
ATOM 761 O O . ASP A 1 102 ? -5.081 -13.720 1.507 1.00 95.50 102 ASP A O 1
ATOM 765 N N . PRO A 1 103 ? -7.166 -13.819 0.691 1.00 90.94 103 PRO A N 1
ATOM 766 C CA . PRO A 1 103 ? -7.610 -12.583 1.338 1.00 90.94 103 PRO A CA 1
ATOM 767 C C . PRO A 1 103 ? -7.562 -12.597 2.872 1.00 90.94 103 PRO A C 1
ATOM 769 O O . PRO A 1 103 ? -7.722 -11.537 3.473 1.00 90.94 103 PRO A O 1
ATOM 772 N N . ALA A 1 104 ? -7.393 -13.766 3.504 1.00 89.88 104 ALA A N 1
ATOM 773 C CA . ALA A 1 104 ? -7.261 -13.892 4.954 1.00 89.88 104 ALA A CA 1
ATOM 774 C C . ALA A 1 104 ? -5.802 -13.795 5.433 1.00 89.88 104 ALA A C 1
ATOM 776 O O . ALA A 1 104 ? -5.565 -13.540 6.612 1.00 89.88 104 ALA A O 1
ATOM 777 N N . LYS A 1 105 ? -4.823 -14.011 4.542 1.00 91.62 105 LYS A N 1
ATOM 778 C CA . LYS A 1 105 ? -3.383 -13.991 4.872 1.00 91.62 105 LYS A CA 1
ATOM 779 C C . LYS A 1 105 ? -2.599 -12.918 4.130 1.00 91.62 105 LYS A C 1
ATOM 781 O O . LYS A 1 105 ? -1.573 -12.454 4.620 1.00 91.62 105 LYS A O 1
ATOM 786 N N . GLY A 1 106 ? -3.049 -12.573 2.932 1.00 95.06 106 GLY A N 1
ATOM 787 C CA . GLY A 1 106 ? -2.417 -11.584 2.084 1.00 95.06 106 GLY A CA 1
ATOM 788 C C . GLY A 1 106 ? -2.507 -10.195 2.696 1.00 95.06 106 GLY A C 1
ATOM 789 O O . GLY A 1 106 ? -3.441 -9.880 3.433 1.00 95.06 106 GLY A O 1
ATOM 790 N N . ARG A 1 107 ? -1.513 -9.365 2.393 1.00 95.94 107 ARG A N 1
ATOM 791 C CA . ARG A 1 107 ? -1.369 -8.036 2.994 1.00 95.94 107 ARG A CA 1
ATOM 792 C C . ARG A 1 107 ? -1.389 -6.956 1.927 1.00 95.94 107 ARG A C 1
ATOM 794 O O . ARG A 1 107 ? -0.790 -7.100 0.865 1.00 95.94 107 ARG A O 1
ATOM 801 N N . VAL A 1 108 ? -2.053 -5.858 2.232 1.00 97.75 108 VAL A N 1
ATOM 802 C CA . VAL A 1 108 ? -1.981 -4.604 1.481 1.00 97.75 108 VAL A CA 1
ATOM 803 C C . VAL A 1 108 ? -1.327 -3.563 2.372 1.00 97.75 108 VAL A C 1
ATOM 805 O O . VAL A 1 108 ? -1.795 -3.359 3.494 1.00 97.75 108 VAL A O 1
ATOM 808 N N . MET A 1 109 ? -0.266 -2.944 1.862 1.00 96.00 109 MET A N 1
ATOM 809 C CA . MET A 1 109 ? 0.387 -1.777 2.441 1.00 96.00 109 MET A CA 1
ATOM 810 C C . MET A 1 109 ? 0.197 -0.601 1.484 1.00 96.00 109 MET A C 1
ATOM 812 O O . MET A 1 109 ? 0.404 -0.769 0.281 1.00 96.00 109 MET A O 1
ATOM 816 N N . ALA A 1 110 ? -0.210 0.554 1.991 1.00 96.12 110 ALA A N 1
ATOM 817 C CA . ALA A 1 110 ? -0.490 1.729 1.182 1.00 96.12 110 ALA A CA 1
ATOM 818 C C . ALA A 1 110 ? 0.165 2.971 1.775 1.00 96.12 110 ALA A C 1
ATOM 820 O O . ALA A 1 110 ? 0.003 3.241 2.961 1.00 96.12 110 ALA A O 1
ATOM 821 N N . HIS A 1 111 ? 0.868 3.712 0.933 1.00 93.62 111 HIS A N 1
ATOM 822 C CA . HIS A 1 111 ? 1.264 5.082 1.187 1.00 93.62 111 HIS A CA 1
ATOM 823 C C . HIS A 1 111 ? 0.083 5.991 0.822 1.00 93.62 111 HIS A C 1
ATOM 825 O O . HIS A 1 111 ? -0.424 5.919 -0.300 1.00 93.62 111 HIS A O 1
ATOM 831 N N . LEU A 1 112 ? -0.408 6.773 1.786 1.00 92.25 112 LEU A N 1
ATOM 832 C CA . LEU A 1 112 ? -1.613 7.599 1.639 1.00 92.25 112 LEU A CA 1
ATOM 833 C C . LEU A 1 112 ? -1.323 9.107 1.630 1.00 92.25 112 LEU A C 1
ATOM 835 O O . LEU A 1 112 ? -2.260 9.896 1.541 1.00 92.25 112 LEU A O 1
ATOM 839 N N . GLY A 1 113 ? -0.046 9.494 1.646 1.00 84.00 113 GLY A N 1
ATOM 840 C CA . GLY A 1 113 ? 0.394 10.884 1.675 1.00 84.00 113 GLY A CA 1
ATOM 841 C C . GLY A 1 113 ? 0.458 11.438 3.098 1.00 84.00 113 GLY A C 1
ATOM 842 O O . GLY A 1 113 ? 0.365 10.668 4.060 1.00 84.00 113 GLY A O 1
ATOM 843 N N . PRO A 1 114 ? 0.614 12.761 3.254 1.00 75.88 114 PRO A N 1
ATOM 844 C CA . PRO A 1 114 ? 0.843 13.364 4.557 1.00 75.88 114 PRO A CA 1
ATOM 845 C C . PRO A 1 114 ? -0.302 13.058 5.521 1.00 75.88 114 PRO A C 1
ATOM 847 O O . PRO A 1 114 ? -1.482 13.059 5.148 1.00 75.88 114 PRO A O 1
ATOM 850 N N . ALA A 1 115 ? 0.060 12.789 6.777 1.00 66.12 115 ALA A N 1
ATOM 851 C CA . ALA A 1 115 ? -0.926 12.626 7.841 1.00 66.12 115 ALA A CA 1
ATOM 852 C C . ALA A 1 115 ? -1.613 13.936 8.121 1.00 66.12 115 ALA A C 1
ATOM 854 O O . ALA A 1 115 ? -2.838 13.972 8.143 1.00 66.12 115 ALA A O 1
ATOM 855 N N . SER A 1 116 ? -0.814 14.993 8.250 1.00 71.56 116 SER A N 1
ATOM 856 C CA . SER A 1 116 ? -1.272 16.301 8.663 1.00 71.56 116 SER A CA 1
ATOM 857 C C . SER A 1 116 ? -0.843 17.396 7.698 1.00 71.56 116 SER A C 1
ATOM 859 O O . SER A 1 116 ? 0.209 17.307 7.066 1.00 71.56 116 SER A O 1
ATOM 861 N N . ASP A 1 117 ? -1.664 18.436 7.601 1.00 72.75 117 ASP A N 1
ATOM 862 C CA . ASP A 1 117 ? -1.307 19.682 6.933 1.00 72.75 117 ASP A CA 1
ATOM 863 C C . ASP A 1 117 ? -0.259 20.479 7.734 1.00 72.75 117 ASP A C 1
ATOM 865 O O . ASP A 1 117 ? 0.163 20.093 8.828 1.00 72.75 117 ASP A O 1
ATOM 869 N N . GLU A 1 118 ? 0.156 21.630 7.203 1.00 71.75 118 GLU A N 1
ATOM 870 C CA . GLU A 1 118 ? 1.124 22.528 7.851 1.00 71.75 118 GLU A CA 1
ATOM 871 C C . GLU A 1 118 ? 0.672 23.021 9.240 1.00 71.75 118 GLU A C 1
ATOM 873 O O . GLU A 1 118 ? 1.483 23.527 10.018 1.00 71.75 118 GLU A O 1
ATOM 878 N N . GLN A 1 119 ? -0.617 22.885 9.565 1.00 67.69 119 GLN A N 1
ATOM 879 C CA . GLN A 1 119 ? -1.211 23.255 10.847 1.00 67.69 119 GLN A CA 1
ATOM 880 C C . GLN A 1 119 ? -1.395 22.051 11.785 1.00 67.69 119 GLN A C 1
ATOM 882 O O . GLN A 1 119 ? -1.972 22.202 12.864 1.00 67.69 119 GLN A O 1
ATOM 887 N N . GLY A 1 120 ? -0.900 20.869 11.408 1.00 67.94 120 GLY A N 1
ATOM 888 C CA . GLY A 1 120 ? -0.968 19.655 12.217 1.00 67.94 120 GLY A CA 1
ATOM 889 C C . GLY A 1 120 ? -2.339 18.972 12.209 1.00 67.94 120 GLY A C 1
ATOM 890 O O . GLY A 1 120 ? -2.576 18.098 13.041 1.00 67.94 120 GLY A O 1
ATOM 891 N N . ARG A 1 121 ? -3.252 19.348 11.304 1.00 72.50 121 ARG A N 1
ATOM 892 C CA . ARG A 1 121 ? -4.583 18.729 11.187 1.00 72.50 121 ARG A CA 1
ATOM 893 C C . ARG A 1 121 ? -4.540 17.586 10.194 1.00 72.50 121 ARG A C 1
ATOM 895 O O . ARG A 1 121 ? -3.954 17.754 9.131 1.00 72.50 121 ARG A O 1
ATOM 902 N N . LEU A 1 122 ? -5.238 16.486 10.488 1.00 73.69 122 LEU A N 1
ATOM 903 C CA . LEU A 1 122 ? -5.303 15.360 9.562 1.00 73.69 122 LEU A CA 1
ATOM 904 C C . LEU A 1 122 ? -5.806 15.794 8.179 1.00 73.69 122 LEU A C 1
ATOM 906 O O . LEU A 1 122 ? -6.843 16.452 8.063 1.00 73.69 122 LEU A O 1
ATOM 910 N N . VAL A 1 123 ? -5.094 15.377 7.136 1.00 84.06 123 VAL A N 1
ATOM 911 C CA . VAL A 1 123 ? -5.454 15.666 5.748 1.00 84.06 123 VAL A CA 1
ATOM 912 C C . VAL A 1 123 ? -6.756 14.922 5.412 1.00 84.06 123 VAL A C 1
ATOM 914 O O . VAL A 1 123 ? -6.796 13.690 5.512 1.00 84.06 123 VAL A O 1
ATOM 917 N N . PRO A 1 124 ? -7.835 15.618 4.998 1.00 87.31 124 PRO A N 1
ATOM 918 C CA . PRO A 1 124 ? -9.143 14.996 4.779 1.00 87.31 124 PRO A CA 1
ATOM 919 C C . PRO A 1 124 ? -9.103 13.815 3.808 1.00 87.31 124 PRO A C 1
ATOM 921 O O . PRO A 1 124 ? -9.724 12.782 4.055 1.00 87.31 124 PRO A O 1
ATOM 924 N N . GLN A 1 125 ? -8.340 13.933 2.720 1.00 89.12 125 GLN A N 1
ATOM 925 C CA . GLN A 1 125 ? -8.196 12.884 1.712 1.00 89.12 125 GLN A CA 1
ATOM 926 C C . GLN A 1 125 ? -7.589 11.608 2.316 1.00 89.12 125 GLN A C 1
ATOM 928 O O . GLN A 1 125 ? -8.066 10.506 2.035 1.00 89.12 125 GLN A O 1
ATOM 933 N N . THR A 1 126 ? -6.595 11.755 3.196 1.00 89.81 126 THR A N 1
ATOM 934 C CA . THR A 1 126 ? -5.951 10.650 3.919 1.00 89.81 126 THR A CA 1
ATOM 935 C C . THR A 1 126 ? -6.942 9.954 4.852 1.00 89.81 126 THR A C 1
ATOM 937 O O . THR A 1 126 ? -7.050 8.725 4.836 1.00 89.81 126 THR A O 1
ATOM 940 N N . VAL A 1 127 ? -7.748 10.720 5.596 1.00 90.75 127 VAL A N 1
ATOM 941 C CA . VAL A 1 127 ? -8.809 10.190 6.475 1.00 90.75 127 VAL A CA 1
ATOM 942 C C . VAL A 1 127 ? -9.861 9.414 5.680 1.00 90.75 127 VAL A C 1
ATOM 944 O O . VAL A 1 127 ? -10.225 8.292 6.047 1.00 90.75 127 VAL A O 1
ATOM 947 N N . VAL A 1 128 ? -10.337 9.972 4.563 1.00 93.50 128 VAL A N 1
ATOM 948 C CA . VAL A 1 128 ? -11.328 9.308 3.702 1.00 93.50 128 VAL A CA 1
ATOM 949 C C . VAL A 1 128 ? -10.749 8.016 3.114 1.00 93.50 128 VAL A C 1
ATOM 951 O O . VAL A 1 128 ? -11.436 6.992 3.094 1.00 93.50 128 VAL A O 1
ATOM 954 N N . ALA A 1 129 ? -9.480 8.013 2.698 1.00 95.19 129 ALA A N 1
ATOM 955 C CA . ALA A 1 129 ? -8.807 6.816 2.200 1.00 95.19 129 ALA A CA 1
ATOM 956 C C . ALA A 1 129 ? -8.639 5.735 3.284 1.00 95.19 129 ALA A C 1
ATOM 958 O O . ALA A 1 129 ? -8.938 4.564 3.028 1.00 95.19 129 ALA A O 1
ATOM 959 N N . LEU A 1 130 ? -8.256 6.103 4.512 1.00 94.75 130 LEU A N 1
ATOM 960 C CA . LEU A 1 130 ? -8.189 5.179 5.654 1.00 94.75 130 LEU A CA 1
ATOM 961 C C . LEU A 1 130 ? -9.563 4.576 5.978 1.00 94.75 130 LEU A C 1
ATOM 963 O O . LEU A 1 130 ? -9.695 3.357 6.128 1.00 94.75 130 LEU A O 1
ATOM 967 N N . ASN A 1 131 ? -10.615 5.398 5.996 1.00 95.81 131 ASN A N 1
ATOM 968 C CA . ASN A 1 131 ? -11.996 4.939 6.145 1.00 95.81 131 ASN A CA 1
ATOM 969 C C . ASN A 1 131 ? -12.404 3.971 5.026 1.00 95.81 131 ASN A C 1
ATOM 971 O O . ASN A 1 131 ? -13.027 2.934 5.285 1.00 95.81 131 ASN A O 1
ATOM 975 N N . ALA A 1 132 ? -12.052 4.282 3.779 1.00 97.44 132 ALA A N 1
ATOM 976 C CA . ALA A 1 132 ? -12.323 3.436 2.625 1.00 97.44 132 ALA A CA 1
ATOM 977 C C . ALA A 1 132 ? -11.619 2.074 2.733 1.00 97.44 132 ALA A C 1
ATOM 979 O O . ALA A 1 132 ? -12.257 1.038 2.508 1.00 97.44 132 ALA A O 1
ATOM 980 N N . MET A 1 133 ? -10.348 2.056 3.148 1.00 98.00 133 MET A N 1
ATOM 981 C CA . MET A 1 133 ? -9.609 0.827 3.440 1.00 98.00 133 MET A CA 1
ATOM 982 C C . MET A 1 133 ? -10.276 0.040 4.570 1.00 98.00 133 MET A C 1
ATOM 984 O O . MET A 1 133 ? -10.566 -1.145 4.402 1.00 98.00 133 MET A O 1
ATOM 988 N N . ALA A 1 134 ? -10.600 0.673 5.698 1.00 97.38 134 ALA A N 1
ATOM 989 C CA . ALA A 1 134 ? -11.209 -0.011 6.838 1.00 97.38 134 ALA A CA 1
ATOM 990 C C . ALA A 1 134 ? -12.547 -0.669 6.469 1.00 97.38 134 ALA A C 1
ATOM 992 O O . ALA A 1 134 ? -12.796 -1.821 6.827 1.00 97.38 134 ALA A O 1
ATOM 993 N N . ARG A 1 135 ? -13.374 -0.005 5.653 1.00 97.44 135 ARG A N 1
ATOM 994 C CA . ARG A 1 135 ? -14.630 -0.565 5.112 1.00 97.44 135 ARG A CA 1
ATOM 995 C C . ARG A 1 135 ? -14.425 -1.730 4.132 1.00 97.44 135 ARG A C 1
ATOM 997 O O . ARG A 1 135 ? -15.376 -2.471 3.865 1.00 97.44 135 ARG A O 1
ATOM 1004 N N . ALA A 1 136 ? -13.244 -1.870 3.535 1.00 97.69 136 ALA A N 1
ATOM 1005 C CA . ALA A 1 136 ? -12.911 -2.940 2.591 1.00 97.69 136 ALA A CA 1
ATOM 1006 C C . ALA A 1 136 ? -12.210 -4.140 3.249 1.00 97.69 136 ALA A C 1
ATOM 1008 O O . ALA A 1 136 ? -12.312 -5.264 2.745 1.00 97.69 136 ALA A O 1
ATOM 1009 N N . PHE A 1 137 ? -11.526 -3.908 4.369 1.00 97.06 137 PHE A N 1
ATOM 1010 C CA . PHE A 1 137 ? -10.732 -4.891 5.112 1.00 97.06 137 PHE A CA 1
ATOM 1011 C C . PHE A 1 137 ? -11.307 -5.184 6.504 1.00 97.06 137 PHE A C 1
ATOM 1013 O O . PHE A 1 137 ? -10.570 -5.532 7.419 1.00 97.06 137 PHE A O 1
ATOM 1020 N N . ASP A 1 138 ? -12.626 -5.060 6.664 1.00 95.06 138 ASP A N 1
ATOM 1021 C CA . ASP A 1 138 ? -13.360 -5.461 7.874 1.00 95.06 138 ASP A CA 1
ATOM 1022 C C . ASP A 1 138 ? -12.831 -4.793 9.162 1.00 95.06 138 ASP A C 1
ATOM 1024 O O . ASP A 1 138 ? -12.774 -5.403 10.227 1.00 95.06 138 ASP A O 1
ATOM 1028 N N . GLY A 1 139 ? -12.398 -3.534 9.051 1.00 95.06 139 GLY A N 1
ATOM 1029 C CA . GLY A 1 139 ? -11.805 -2.755 10.140 1.00 95.06 139 GLY A CA 1
ATOM 1030 C C . GLY A 1 139 ? -10.363 -3.134 10.489 1.00 95.06 139 GLY A C 1
ATOM 1031 O O . GLY A 1 139 ? -9.771 -2.504 11.354 1.00 95.06 139 GLY A O 1
ATOM 1032 N N . GLN A 1 140 ? -9.765 -4.124 9.823 1.00 94.75 140 GLN A N 1
ATOM 1033 C CA . GLN A 1 140 ? -8.382 -4.540 10.061 1.00 94.75 140 GLN A CA 1
ATOM 1034 C C . GLN A 1 140 ? -7.412 -3.678 9.254 1.00 94.75 140 GLN A C 1
ATOM 1036 O O . GLN A 1 140 ? -6.777 -4.160 8.316 1.00 94.75 140 GLN A O 1
ATOM 1041 N N . VAL A 1 141 ? -7.329 -2.396 9.596 1.00 96.38 141 VAL A N 1
ATOM 1042 C CA . VAL A 1 141 ? -6.372 -1.450 9.018 1.00 96.38 141 VAL A CA 1
ATOM 1043 C C . VAL A 1 141 ? -5.607 -0.806 10.151 1.00 96.38 141 VAL A C 1
ATOM 1045 O O . VAL A 1 141 ? -6.194 -0.164 11.013 1.00 96.38 141 VAL A O 1
ATOM 1048 N N . TYR A 1 142 ? -4.299 -0.994 10.134 1.00 94.12 142 TYR A N 1
ATOM 1049 C CA . TYR A 1 142 ? -3.381 -0.308 11.016 1.00 94.12 142 TYR A CA 1
ATOM 1050 C C . TYR A 1 142 ? -2.705 0.815 10.254 1.00 94.12 142 TYR A C 1
ATOM 1052 O O . TYR A 1 142 ? -2.466 0.677 9.055 1.00 94.12 142 TYR A O 1
ATOM 1060 N N . TYR A 1 143 ? -2.386 1.905 10.927 1.00 91.25 143 TYR A N 1
ATOM 1061 C CA . TYR A 1 143 ? -1.676 3.024 10.333 1.00 91.25 143 TYR A CA 1
ATOM 1062 C C . TYR A 1 143 ? -0.524 3.453 11.233 1.00 91.25 143 TYR A C 1
ATOM 1064 O O . TYR A 1 143 ? -0.532 3.184 12.434 1.00 91.25 143 TYR A O 1
ATOM 1072 N N . ILE A 1 144 ? 0.486 4.070 10.636 1.00 86.56 144 ILE A N 1
ATOM 1073 C CA . ILE A 1 144 ? 1.475 4.838 11.384 1.00 86.56 144 ILE A CA 1
ATOM 1074 C C . ILE A 1 144 ? 0.988 6.281 11.374 1.00 86.56 144 ILE A C 1
ATOM 1076 O O . ILE A 1 144 ? 0.903 6.879 10.298 1.00 86.56 144 ILE A O 1
ATOM 1080 N N . ASP A 1 145 ? 0.668 6.805 12.558 1.00 68.88 145 ASP A N 1
ATOM 1081 C CA . ASP A 1 145 ? 0.567 8.247 12.754 1.00 68.88 145 ASP A CA 1
ATOM 1082 C C . ASP A 1 145 ? 1.991 8.801 12.899 1.00 68.88 145 ASP A C 1
ATOM 1084 O O . ASP A 1 145 ? 2.741 8.362 13.783 1.00 68.88 145 ASP A O 1
ATOM 1088 N N . PRO A 1 146 ? 2.436 9.699 12.016 1.00 65.00 146 PRO A N 1
ATOM 1089 C CA . PRO A 1 146 ? 3.732 10.327 12.154 1.00 65.00 146 PRO A CA 1
ATOM 1090 C C . PRO A 1 146 ? 3.784 11.161 13.444 1.00 65.00 146 PRO A C 1
ATOM 1092 O O . PRO A 1 146 ? 2.816 11.845 13.766 1.00 65.00 146 PRO A O 1
ATOM 1095 N N . PRO A 1 147 ? 4.914 11.192 14.175 1.00 59.06 147 PRO A N 1
ATOM 1096 C CA . PRO A 1 147 ? 5.074 12.104 15.306 1.00 59.06 147 PRO A CA 1
ATOM 1097 C C . PRO A 1 147 ? 4.787 13.564 14.916 1.00 59.06 147 PRO A C 1
ATOM 1099 O O . PRO A 1 147 ? 5.084 13.969 13.790 1.00 59.06 147 PRO A O 1
ATOM 1102 N N . GLU A 1 148 ? 4.302 14.381 15.859 1.00 55.50 148 GLU A N 1
ATOM 1103 C CA . GLU A 1 148 ? 4.147 15.828 15.646 1.00 55.50 148 GLU A CA 1
ATOM 1104 C C . GLU A 1 148 ? 5.454 16.437 15.094 1.00 55.50 148 GLU A C 1
ATOM 1106 O O . GLU A 1 148 ? 6.528 16.279 15.683 1.00 55.50 148 GLU A O 1
ATOM 1111 N N . ASN A 1 149 ? 5.357 17.169 13.977 1.00 55.16 149 ASN A N 1
ATOM 1112 C CA . ASN A 1 149 ? 6.473 17.757 13.212 1.00 55.16 149 ASN A CA 1
ATOM 1113 C C . ASN A 1 149 ? 7.349 16.770 12.417 1.00 55.16 149 ASN A C 1
ATOM 1115 O O . ASN A 1 149 ? 8.431 17.151 11.959 1.00 55.16 149 ASN A O 1
ATOM 1119 N N . SER A 1 150 ? 6.932 15.516 12.240 1.00 59.38 150 SER A N 1
ATOM 1120 C CA . SER A 1 150 ? 7.627 14.613 11.323 1.00 59.38 150 SER A CA 1
ATOM 1121 C C . SER A 1 150 ? 7.196 14.860 9.871 1.00 59.38 150 SER A C 1
ATOM 1123 O O . SER A 1 150 ? 6.037 15.151 9.600 1.00 59.38 150 SER A O 1
ATOM 1125 N N . GLN A 1 151 ? 8.136 14.696 8.938 1.00 61.31 151 GLN A N 1
ATOM 1126 C CA . GLN A 1 151 ? 7.872 14.692 7.492 1.00 61.31 151 GLN A CA 1
ATOM 1127 C C . GLN A 1 151 ? 7.457 13.304 6.978 1.00 61.31 151 GLN A C 1
ATOM 1129 O O . GLN A 1 151 ? 7.530 13.051 5.781 1.00 61.31 151 GLN A O 1
ATOM 1134 N N . LEU A 1 152 ? 7.142 12.360 7.872 1.00 68.31 152 LEU A N 1
ATOM 1135 C CA . LEU A 1 152 ? 6.722 11.028 7.454 1.00 68.31 152 LEU A CA 1
ATOM 1136 C C . LEU A 1 152 ? 5.258 11.075 7.027 1.00 68.31 152 LEU A C 1
ATOM 1138 O O . LEU A 1 152 ? 4.425 11.698 7.680 1.00 68.31 152 LEU A O 1
ATOM 1142 N N . ASP A 1 153 ? 4.968 10.376 5.942 1.00 83.69 153 ASP A N 1
ATOM 1143 C CA . ASP A 1 153 ? 3.623 10.219 5.419 1.00 83.69 153 ASP A CA 1
ATOM 1144 C C . ASP A 1 153 ? 2.880 9.062 6.103 1.00 83.69 153 ASP A C 1
ATOM 1146 O O . ASP A 1 153 ? 3.483 8.153 6.689 1.00 83.69 153 ASP A O 1
ATOM 1150 N N . VAL A 1 154 ? 1.549 9.062 6.001 1.00 87.94 154 VAL A N 1
ATOM 1151 C CA . VAL A 1 154 ? 0.712 7.963 6.487 1.00 87.94 154 VAL A CA 1
ATOM 1152 C C . VAL A 1 154 ? 0.968 6.722 5.661 1.00 87.94 154 VAL A C 1
ATOM 1154 O O . VAL A 1 154 ? 0.709 6.660 4.455 1.00 87.94 154 VAL A O 1
ATOM 1157 N N . MET A 1 155 ? 1.374 5.679 6.372 1.00 91.38 155 MET A N 1
ATOM 1158 C CA . MET A 1 155 ? 1.399 4.318 5.871 1.00 91.38 155 MET A CA 1
ATOM 1159 C C . MET A 1 155 ? 0.263 3.534 6.512 1.00 91.38 155 MET A C 1
ATOM 1161 O O . MET A 1 155 ? 0.154 3.484 7.734 1.00 91.38 155 MET A O 1
ATOM 1165 N N . ALA A 1 156 ? -0.548 2.875 5.692 1.00 94.50 156 ALA A N 1
ATOM 1166 C CA . ALA A 1 156 ? -1.589 1.957 6.127 1.00 94.50 156 ALA A CA 1
ATOM 1167 C C . ALA A 1 156 ? -1.193 0.507 5.824 1.00 94.50 156 ALA A C 1
ATOM 1169 O O . ALA A 1 156 ? -0.638 0.205 4.767 1.00 94.50 156 ALA A O 1
ATOM 1170 N N . LEU A 1 157 ? -1.519 -0.413 6.726 1.00 95.56 157 LEU A N 1
ATOM 1171 C CA . LEU A 1 157 ? -1.265 -1.843 6.621 1.00 95.56 157 LEU A CA 1
ATOM 1172 C C . LEU A 1 157 ? -2.511 -2.625 7.044 1.00 95.56 157 LEU A C 1
ATOM 1174 O O . LEU A 1 157 ? -2.996 -2.528 8.166 1.00 95.56 157 LEU A O 1
ATOM 1178 N N . THR A 1 158 ? -3.030 -3.438 6.134 1.00 97.06 158 THR A N 1
ATOM 1179 C CA . THR A 1 158 ? -4.227 -4.268 6.374 1.00 97.06 158 THR A CA 1
ATOM 1180 C C . THR A 1 158 ? -3.896 -5.533 7.157 1.00 97.06 158 THR A C 1
ATOM 1182 O O . THR A 1 158 ? -2.756 -5.972 7.102 1.00 97.06 158 THR A O 1
ATOM 1185 N N . GLY A 1 159 ? -4.867 -6.167 7.818 1.00 93.44 159 GLY A N 1
ATOM 1186 C CA . GLY A 1 159 ? -4.705 -7.445 8.527 1.00 93.44 159 GLY A CA 1
ATOM 1187 C C . GLY A 1 159 ? -4.003 -7.326 9.890 1.00 93.44 159 GLY A C 1
ATOM 1188 O O . GLY A 1 159 ? -3.516 -6.255 10.242 1.00 93.44 159 GLY A O 1
ATOM 1189 N N . PRO A 1 160 ? -3.936 -8.415 10.677 1.00 89.69 160 PRO A N 1
ATOM 1190 C CA . PRO A 1 160 ? -3.349 -8.387 12.017 1.00 89.69 160 PRO A CA 1
ATOM 1191 C C . PRO A 1 160 ? -1.851 -8.063 11.978 1.00 89.69 160 PRO A C 1
ATOM 1193 O O . PRO A 1 160 ? -1.119 -8.535 11.100 1.00 89.69 160 PRO A O 1
ATOM 1196 N N . LEU A 1 161 ? -1.375 -7.270 12.934 1.00 87.56 161 LEU A N 1
ATOM 1197 C CA . LEU A 1 161 ? 0.058 -7.053 13.113 1.00 87.56 161 LEU A CA 1
ATOM 1198 C C . LEU A 1 161 ? 0.722 -8.322 13.670 1.00 87.56 161 LEU A C 1
ATOM 1200 O O . LEU A 1 161 ? 0.109 -9.017 14.485 1.00 87.56 161 LEU A O 1
ATOM 1204 N N . PRO A 1 162 ? 1.949 -8.649 13.230 1.00 85.75 162 PRO A N 1
ATOM 1205 C CA . PRO A 1 162 ? 2.768 -9.634 13.926 1.00 85.75 162 PRO A CA 1
ATOM 1206 C C . PRO A 1 162 ? 3.126 -9.133 15.333 1.00 85.75 162 PRO A C 1
ATOM 1208 O O . PRO A 1 162 ? 3.009 -7.941 15.627 1.00 85.75 162 PRO A O 1
ATOM 1211 N N . ASP A 1 163 ? 3.594 -10.040 16.191 1.00 89.06 163 ASP A N 1
ATOM 1212 C CA . ASP A 1 163 ? 4.215 -9.635 17.449 1.00 89.06 163 ASP A CA 1
ATOM 1213 C C . ASP A 1 163 ? 5.403 -8.693 17.174 1.00 89.06 163 ASP A C 1
ATOM 1215 O O . ASP A 1 163 ? 6.164 -8.893 16.225 1.00 89.06 163 ASP A O 1
ATOM 1219 N N . LYS A 1 164 ? 5.537 -7.633 17.979 1.00 86.19 164 LYS A N 1
ATOM 1220 C CA . LYS A 1 164 ? 6.522 -6.567 17.746 1.00 86.19 164 LYS A CA 1
ATOM 1221 C C . LYS A 1 164 ? 7.955 -7.082 17.868 1.00 86.19 164 LYS A C 1
ATOM 1223 O O . LYS A 1 164 ? 8.808 -6.695 17.070 1.00 86.19 164 LYS A O 1
ATOM 1228 N N . GLU A 1 165 ? 8.223 -7.947 18.842 1.00 87.81 165 GLU A N 1
ATOM 1229 C CA . GLU A 1 165 ? 9.552 -8.515 19.070 1.00 87.81 165 GLU A CA 1
ATOM 1230 C C . GLU A 1 165 ? 9.889 -9.536 17.980 1.00 87.81 165 GLU A C 1
ATOM 1232 O O . GLU A 1 165 ? 10.993 -9.506 17.430 1.00 87.81 165 GLU A O 1
ATOM 1237 N N . GLU A 1 166 ? 8.924 -10.379 17.599 1.00 89.81 166 GLU A N 1
ATOM 1238 C CA . GLU A 1 166 ? 9.079 -11.315 16.480 1.00 89.81 166 GLU A CA 1
ATOM 1239 C C . GLU A 1 166 ? 9.322 -10.580 15.154 1.00 89.81 166 GLU A C 1
ATOM 1241 O O . GLU A 1 166 ? 10.197 -10.972 14.377 1.00 89.81 166 GLU A O 1
ATOM 1246 N N . TRP A 1 167 ? 8.591 -9.492 14.896 1.00 88.56 167 TRP A N 1
ATOM 1247 C CA . TRP A 1 167 ? 8.754 -8.697 13.681 1.00 88.56 167 TRP A CA 1
ATOM 1248 C C . TRP A 1 167 ? 10.120 -8.016 13.643 1.00 88.56 167 TRP A C 1
ATOM 1250 O O . TRP A 1 167 ? 10.841 -8.158 12.653 1.00 88.56 167 TRP A O 1
ATOM 1260 N N . ALA A 1 168 ? 10.511 -7.343 14.729 1.00 87.81 168 ALA A N 1
ATOM 1261 C CA . ALA A 1 168 ? 11.819 -6.709 14.860 1.00 87.81 168 ALA A CA 1
ATOM 1262 C C . ALA A 1 168 ? 12.962 -7.717 14.651 1.00 87.81 168 ALA A C 1
ATOM 1264 O O . ALA A 1 168 ? 13.925 -7.435 13.933 1.00 87.81 168 ALA A O 1
ATOM 1265 N N . ALA A 1 169 ? 12.839 -8.916 15.228 1.00 87.94 169 ALA A N 1
ATOM 1266 C CA . ALA A 1 169 ? 13.811 -9.988 15.052 1.00 87.94 169 ALA A CA 1
ATOM 1267 C C . ALA A 1 169 ? 13.881 -10.482 13.597 1.00 87.94 169 ALA A C 1
ATOM 1269 O O . ALA A 1 169 ? 14.975 -10.754 13.100 1.00 87.94 169 ALA A O 1
ATOM 1270 N N . ALA A 1 170 ? 12.742 -10.568 12.902 1.00 85.38 170 ALA A N 1
ATOM 1271 C CA . ALA A 1 170 ? 12.670 -11.061 11.528 1.00 85.38 170 ALA A CA 1
ATOM 1272 C C . ALA A 1 170 ? 13.280 -10.097 10.496 1.00 85.38 170 ALA A C 1
ATOM 1274 O O . ALA A 1 170 ? 13.890 -10.551 9.530 1.00 85.38 170 ALA A O 1
ATOM 1275 N N . VAL A 1 171 ? 13.133 -8.780 10.684 1.00 81.75 171 VAL A N 1
ATOM 1276 C CA . VAL A 1 171 ? 13.656 -7.768 9.739 1.00 81.75 171 VAL A CA 1
ATOM 1277 C C . VAL A 1 171 ? 15.112 -7.374 10.012 1.00 81.75 171 VAL A C 1
ATOM 1279 O O . VAL A 1 171 ? 15.745 -6.707 9.193 1.00 81.75 171 VAL A O 1
ATOM 1282 N N . GLY A 1 172 ? 15.655 -7.794 11.155 1.00 84.00 172 GLY A N 1
ATOM 1283 C CA . GLY A 1 172 ? 17.029 -7.529 11.557 1.00 84.00 172 GLY A CA 1
ATOM 1284 C C . GLY A 1 172 ? 17.254 -6.120 12.126 1.00 84.00 172 GLY A C 1
ATOM 1285 O O . GLY A 1 172 ? 16.383 -5.251 12.074 1.00 84.00 172 GLY A O 1
ATOM 1286 N N . PRO A 1 173 ? 18.453 -5.859 12.676 1.00 83.94 173 PRO A N 1
ATOM 1287 C CA . PRO A 1 173 ? 18.723 -4.676 13.497 1.00 83.94 173 PRO A CA 1
ATOM 1288 C C . PRO A 1 173 ? 18.613 -3.346 12.742 1.00 83.94 173 PRO A C 1
ATOM 1290 O O . PRO A 1 173 ? 18.361 -2.321 13.363 1.00 83.94 173 PRO A O 1
ATOM 1293 N N . MET A 1 174 ? 18.793 -3.354 11.418 1.00 81.50 174 MET A N 1
ATOM 1294 C CA . MET A 1 174 ? 18.674 -2.152 10.586 1.00 81.50 174 MET A CA 1
ATOM 1295 C C . MET A 1 174 ? 17.226 -1.674 10.447 1.00 81.50 174 MET A C 1
ATOM 1297 O O . MET A 1 174 ? 16.986 -0.471 10.389 1.00 81.50 174 MET A O 1
ATOM 1301 N N . LEU A 1 175 ? 16.271 -2.607 10.388 1.00 80.12 175 LEU A N 1
ATOM 1302 C CA . LEU A 1 175 ? 14.856 -2.311 10.160 1.00 80.12 175 LEU A CA 1
ATOM 1303 C C . LEU A 1 175 ? 14.012 -2.412 11.439 1.00 80.12 175 LEU A C 1
ATOM 1305 O O . LEU A 1 175 ? 12.930 -1.837 11.494 1.00 80.12 175 LEU A O 1
AT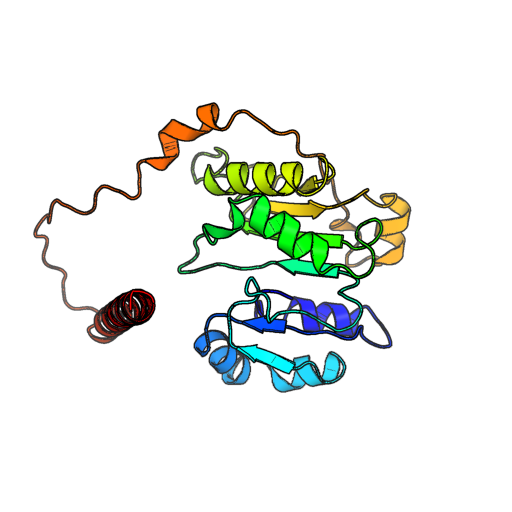OM 1309 N N . ALA A 1 176 ? 14.513 -3.080 12.482 1.00 85.00 176 ALA A N 1
ATOM 1310 C CA . ALA A 1 176 ? 13.852 -3.204 13.780 1.00 85.00 176 ALA A CA 1
ATOM 1311 C C . ALA A 1 176 ? 13.400 -1.859 14.395 1.00 85.00 176 ALA A C 1
ATOM 1313 O O . ALA A 1 176 ? 12.301 -1.810 14.941 1.00 85.00 176 ALA A O 1
ATOM 1314 N N . PRO A 1 177 ? 14.148 -0.740 14.278 1.00 81.94 177 PRO A N 1
ATOM 1315 C CA . PRO A 1 177 ? 13.675 0.554 14.771 1.00 81.94 177 PRO A CA 1
ATOM 1316 C C . PRO A 1 177 ? 12.437 1.102 14.053 1.00 81.94 177 PRO A C 1
ATOM 1318 O O . PRO A 1 177 ? 11.890 2.092 14.517 1.00 81.94 177 PRO A O 1
ATOM 1321 N N . TYR A 1 178 ? 12.012 0.496 12.939 1.00 77.12 178 TYR A N 1
ATOM 1322 C CA . TYR A 1 178 ? 10.837 0.896 12.157 1.00 77.12 178 TYR A CA 1
ATOM 1323 C C . TYR A 1 178 ? 9.650 -0.059 12.330 1.00 77.12 178 TYR A C 1
ATOM 1325 O O . TYR A 1 178 ? 8.577 0.186 11.783 1.00 77.12 178 TYR A O 1
ATOM 1333 N N . THR A 1 179 ? 9.782 -1.119 13.134 1.00 78.06 179 THR A N 1
ATOM 1334 C CA . THR A 1 179 ? 8.637 -1.929 13.586 1.00 78.06 179 THR A CA 1
ATOM 1335 C C . THR A 1 179 ? 7.949 -1.237 14.775 1.00 78.06 179 THR A C 1
ATOM 1337 O O . THR A 1 179 ? 7.791 -1.822 15.848 1.00 78.06 179 THR A O 1
ATOM 1340 N N . VAL A 1 180 ? 7.654 0.058 14.616 1.00 72.44 180 VAL A N 1
ATOM 1341 C CA . VAL A 1 180 ? 7.141 0.976 15.654 1.00 72.44 180 VAL A CA 1
ATOM 1342 C C . VAL A 1 180 ? 5.616 0.969 15.720 1.00 72.44 180 VAL A C 1
ATOM 1344 O O . VAL A 1 180 ? 4.991 0.070 15.171 1.00 72.44 180 VAL A O 1
ATOM 1347 N N . ASP A 1 181 ? 5.033 1.891 16.484 1.00 75.81 181 ASP A N 1
ATOM 1348 C CA . ASP A 1 181 ? 3.667 1.824 17.000 1.00 75.81 181 ASP A CA 1
ATOM 1349 C C . ASP A 1 181 ? 2.621 2.064 15.900 1.00 75.81 181 ASP A C 1
ATOM 13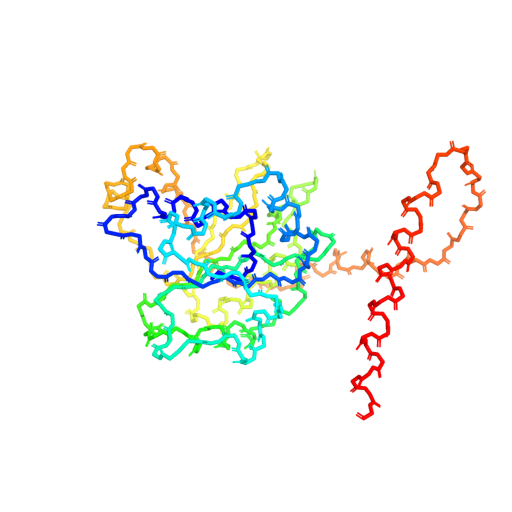51 O O . ASP A 1 181 ? 2.107 3.156 15.698 1.00 75.81 181 ASP A O 1
ATOM 1355 N N . TRP A 1 182 ? 2.331 0.992 15.167 1.00 88.19 182 TRP A N 1
ATOM 1356 C CA . TRP A 1 182 ? 1.172 0.879 14.297 1.00 88.19 182 TRP A CA 1
ATOM 1357 C C . TRP A 1 182 ? -0.102 0.879 15.146 1.00 88.19 182 TRP A C 1
ATOM 1359 O O . TRP A 1 182 ? -0.299 0.003 15.995 1.00 88.19 182 TRP A O 1
ATOM 1369 N N . GLU A 1 183 ? -1.001 1.810 14.876 1.00 89.75 183 GLU A N 1
ATOM 1370 C CA . GLU A 1 183 ? -2.263 1.951 15.590 1.00 89.75 183 GLU A CA 1
ATOM 1371 C C . GLU A 1 183 ? -3.422 1.410 14.764 1.00 89.75 183 GLU A C 1
ATOM 1373 O O . GLU A 1 183 ? -3.423 1.495 13.539 1.00 89.75 183 GLU A O 1
ATOM 1378 N N . LEU A 1 184 ? -4.429 0.836 15.422 1.00 93.62 184 LEU A N 1
ATOM 1379 C CA . LEU A 1 184 ? -5.633 0.386 14.730 1.00 93.62 184 LEU A CA 1
ATOM 1380 C C . LEU A 1 184 ? -6.467 1.604 14.319 1.00 93.62 184 LEU A C 1
ATOM 1382 O O . LEU A 1 184 ? -6.961 2.336 15.178 1.00 93.62 184 LEU A O 1
ATOM 1386 N N . TRP A 1 185 ? -6.691 1.778 13.019 1.00 93.25 185 TRP A N 1
ATOM 1387 C CA . TRP A 1 185 ? -7.582 2.815 12.521 1.00 93.25 185 TRP A CA 1
ATOM 1388 C C . TRP A 1 185 ? -9.033 2.477 12.861 1.00 93.25 185 TRP A C 1
ATOM 1390 O O . TRP A 1 185 ? -9.559 1.426 12.481 1.00 93.25 185 TRP A O 1
ATOM 1400 N N . THR A 1 186 ? -9.705 3.400 13.541 1.00 91.81 186 THR A N 1
ATOM 1401 C CA . THR A 1 186 ? -11.149 3.330 13.765 1.00 91.81 186 THR A CA 1
ATOM 1402 C C . THR A 1 186 ? -11.829 4.299 12.816 1.00 91.81 186 THR A C 1
ATOM 1404 O O . THR A 1 186 ? -11.433 5.454 12.735 1.00 91.81 186 THR A O 1
ATOM 1407 N N . VAL A 1 187 ? -12.860 3.834 12.105 1.00 89.81 187 VAL A N 1
ATOM 1408 C CA . VAL A 1 187 ? -13.616 4.689 11.182 1.00 89.81 187 VAL A CA 1
ATOM 1409 C C . VAL A 1 187 ? -14.189 5.885 11.941 1.00 89.81 187 VAL A C 1
ATOM 1411 O O . VAL A 1 187 ? -14.985 5.703 12.863 1.00 89.81 187 VAL A O 1
ATOM 1414 N N . VAL A 1 188 ? -13.795 7.086 11.524 1.00 87.75 188 VAL A N 1
ATOM 1415 C CA . VAL A 1 188 ? -14.283 8.367 12.058 1.00 87.75 188 VAL A CA 1
ATOM 1416 C C . VAL A 1 188 ? -15.340 8.973 11.138 1.00 87.75 188 VAL A C 1
ATOM 1418 O O . VAL A 1 188 ? -15.433 8.592 9.964 1.00 87.75 188 VAL A O 1
ATOM 1421 N N . ASP A 1 189 ? -16.150 9.899 11.660 1.00 83.94 189 ASP A N 1
ATOM 1422 C CA . ASP A 1 189 ? -17.095 10.641 10.825 1.00 83.94 189 ASP A CA 1
ATOM 1423 C C . ASP A 1 189 ? -16.326 11.588 9.899 1.00 83.94 189 ASP A C 1
ATOM 1425 O O . ASP A 1 189 ? -15.516 12.405 10.323 1.00 83.94 189 ASP A O 1
ATOM 1429 N N . GLU A 1 190 ? -16.580 11.465 8.601 1.00 78.69 190 GLU A N 1
ATOM 1430 C CA . GLU A 1 190 ? -15.949 12.303 7.586 1.00 78.69 190 GLU A CA 1
ATOM 1431 C C . GLU A 1 190 ? -16.461 13.748 7.661 1.00 78.69 190 GLU A C 1
ATOM 1433 O O . GLU A 1 190 ? -15.797 14.648 7.149 1.00 78.69 190 GLU A O 1
ATOM 1438 N N . SER A 1 191 ? -17.622 13.997 8.293 1.00 72.75 191 SER A N 1
ATOM 1439 C CA . SER A 1 191 ? -18.136 15.356 8.501 1.00 72.75 191 SER A CA 1
ATOM 1440 C C . SER A 1 191 ? -17.184 16.241 9.287 1.00 72.75 191 SER A C 1
ATOM 1442 O O . SER A 1 191 ? -17.155 17.442 9.036 1.00 72.75 191 SER A O 1
ATOM 1444 N N . ASP A 1 192 ? -16.376 15.647 10.163 1.00 66.75 192 ASP A N 1
ATOM 1445 C CA . ASP A 1 192 ? -15.398 16.360 10.987 1.00 66.75 192 ASP A CA 1
ATOM 1446 C C . ASP A 1 192 ? -14.242 16.938 10.145 1.00 66.75 192 ASP A C 1
ATOM 1448 O O . ASP A 1 192 ? -13.471 17.765 10.624 1.00 66.75 192 ASP A O 1
ATOM 1452 N N . PHE A 1 193 ? -14.155 16.542 8.868 1.00 66.50 193 PHE A N 1
ATOM 1453 C CA . PHE A 1 193 ? -13.095 16.912 7.926 1.00 66.50 193 PHE A CA 1
ATOM 1454 C C . PHE A 1 193 ? -13.633 17.603 6.657 1.00 66.50 193 PHE A C 1
ATOM 1456 O O . PHE A 1 193 ? -12.861 17.935 5.755 1.00 66.50 193 PHE A O 1
ATOM 1463 N N . ARG A 1 194 ? -14.954 17.838 6.566 1.00 51.12 194 ARG A N 1
ATOM 1464 C CA . ARG A 1 194 ? -15.610 18.422 5.376 1.00 51.12 194 ARG A CA 1
ATOM 1465 C C . ARG A 1 194 ? -15.281 19.893 5.140 1.00 51.12 194 ARG A C 1
ATOM 1467 O O . ARG A 1 194 ? -15.265 20.309 3.986 1.00 51.12 194 ARG A O 1
ATOM 1474 N N . ASP A 1 195 ? -14.960 20.649 6.186 1.00 49.34 195 ASP A N 1
ATOM 1475 C CA . ASP A 1 195 ? -14.650 22.080 6.060 1.00 49.34 195 ASP A CA 1
ATOM 1476 C C . ASP A 1 195 ? -13.299 22.350 5.365 1.00 49.34 195 ASP A C 1
ATOM 1478 O O . ASP A 1 195 ? -13.016 23.479 4.980 1.00 49.34 195 ASP A O 1
ATOM 1482 N N . ALA A 1 196 ? -12.469 21.322 5.155 1.00 45.56 196 ALA A N 1
ATOM 1483 C CA . ALA A 1 196 ? -11.168 21.441 4.493 1.00 45.56 196 ALA A CA 1
ATOM 1484 C C . ALA A 1 196 ? -11.173 20.991 3.016 1.00 45.56 196 ALA A C 1
ATOM 1486 O O . ALA A 1 196 ? -10.177 21.168 2.318 1.00 45.56 196 ALA A O 1
ATOM 1487 N N . ALA A 1 197 ? -12.286 20.444 2.512 1.00 39.94 197 ALA A N 1
ATOM 1488 C CA . ALA A 1 197 ? -12.396 19.926 1.143 1.00 39.94 197 ALA A CA 1
ATOM 1489 C C . ALA A 1 197 ? -12.819 20.977 0.093 1.00 39.94 197 ALA A C 1
ATOM 1491 O O . ALA A 1 197 ? -12.907 20.646 -1.086 1.00 39.94 197 ALA A O 1
ATOM 1492 N N . GLN A 1 198 ? -13.088 22.226 0.492 1.00 40.72 198 GLN A N 1
ATOM 1493 C CA . GLN A 1 198 ? -13.510 23.301 -0.424 1.00 40.72 198 GLN A CA 1
ATOM 1494 C C . GLN A 1 198 ? -12.352 24.028 -1.133 1.00 40.72 198 GLN A C 1
ATOM 1496 O O . GLN A 1 198 ? -12.605 24.894 -1.961 1.00 40.72 198 GLN A O 1
ATOM 1501 N N . TYR A 1 199 ? -11.091 23.676 -0.867 1.00 41.34 199 TYR A N 1
ATOM 1502 C CA . TYR A 1 199 ? -9.934 24.418 -1.391 1.00 41.34 199 TYR A CA 1
ATOM 1503 C C . TYR A 1 199 ? -9.515 24.097 -2.840 1.00 41.34 199 TYR A C 1
ATOM 1505 O O . TYR A 1 199 ? -8.528 24.654 -3.299 1.00 41.34 199 TYR A O 1
ATOM 1513 N N . ASP A 1 200 ? -10.248 23.255 -3.578 1.00 41.94 200 ASP A N 1
ATOM 1514 C CA . ASP A 1 200 ? -9.934 22.937 -4.988 1.00 41.94 200 ASP A CA 1
ATOM 1515 C C . ASP A 1 200 ? -11.007 23.461 -5.990 1.00 41.94 200 ASP A C 1
ATOM 1517 O O . ASP A 1 200 ? -10.966 23.091 -7.161 1.00 41.94 200 ASP A O 1
ATOM 1521 N N . GLU A 1 201 ? -11.964 24.320 -5.581 1.00 38.47 201 GLU A N 1
ATOM 1522 C CA . GLU A 1 201 ? -12.966 24.920 -6.505 1.00 38.47 201 GLU A CA 1
ATOM 1523 C C . GLU A 1 201 ? -12.811 26.434 -6.786 1.00 38.47 201 GLU A C 1
ATOM 1525 O O . GLU A 1 201 ? -13.534 26.956 -7.634 1.00 38.47 201 GLU A O 1
ATOM 1530 N N . GLU A 1 202 ? -11.858 27.149 -6.178 1.00 38.22 202 GLU A N 1
ATOM 1531 C CA . GLU A 1 202 ? -11.593 28.567 -6.500 1.00 38.22 202 GLU A CA 1
ATOM 1532 C C . GLU A 1 202 ? -10.353 28.738 -7.393 1.00 38.22 202 GLU A C 1
ATOM 1534 O O . GLU A 1 202 ? -9.339 29.284 -6.979 1.00 38.22 202 GLU A O 1
ATOM 1539 N N . ASP A 1 203 ? -10.459 28.311 -8.653 1.00 43.53 203 ASP A N 1
ATOM 1540 C CA . ASP A 1 203 ? -9.695 28.919 -9.751 1.00 43.53 203 ASP A CA 1
ATOM 1541 C C . ASP A 1 203 ? -10.668 29.804 -10.537 1.00 43.53 203 ASP A C 1
ATOM 1543 O O . ASP A 1 203 ? -11.479 29.316 -11.331 1.00 43.53 203 ASP A O 1
ATOM 1547 N N . GLY A 1 204 ? -10.634 31.116 -10.287 1.00 42.75 204 GLY A N 1
ATOM 1548 C CA . GLY A 1 204 ? -11.543 32.018 -10.985 1.00 42.75 204 GLY A CA 1
ATOM 1549 C C . GLY A 1 204 ? -11.508 33.506 -10.665 1.00 42.75 204 GLY A C 1
ATOM 1550 O O . GLY A 1 204 ? -12.491 34.154 -10.996 1.00 42.75 204 GLY A O 1
ATOM 1551 N N . GLU A 1 205 ? -10.443 34.076 -10.097 1.00 35.25 205 GLU A N 1
ATOM 1552 C CA . GLU A 1 205 ? -10.181 35.517 -10.249 1.00 35.25 205 GLU A CA 1
ATOM 1553 C C . GLU A 1 205 ? -8.696 35.732 -10.576 1.00 35.25 205 GLU A C 1
ATOM 1555 O O . GLU A 1 205 ? -7.809 35.568 -9.743 1.00 35.25 205 GLU A O 1
ATOM 1560 N N . GLU A 1 206 ? -8.437 36.028 -11.853 1.00 41.19 206 GLU A N 1
ATOM 1561 C CA . GLU A 1 206 ? -7.138 36.442 -12.377 1.00 41.19 206 GLU A CA 1
ATOM 1562 C C . GLU A 1 206 ? -6.762 37.805 -11.776 1.00 41.19 206 GLU A C 1
ATOM 1564 O O . GLU A 1 206 ? -7.227 38.845 -12.245 1.00 41.19 206 GLU A O 1
ATOM 1569 N N . ASP A 1 207 ? -5.899 37.819 -10.761 1.00 34.31 207 ASP A N 1
ATOM 1570 C CA . ASP A 1 207 ? -5.146 39.025 -10.424 1.00 34.31 207 ASP A CA 1
ATOM 1571 C C . ASP A 1 207 ? -3.953 39.130 -11.385 1.00 34.31 207 ASP A C 1
ATOM 1573 O O . ASP A 1 207 ? -2.963 38.400 -11.290 1.00 34.31 207 ASP A O 1
ATOM 1577 N N . GLU A 1 208 ? -4.067 40.054 -12.344 1.00 40.84 208 GLU A N 1
ATOM 1578 C CA . GLU A 1 208 ? -2.991 40.479 -13.238 1.00 40.84 208 GLU A CA 1
ATOM 1579 C C . GLU A 1 208 ? -1.801 41.017 -12.426 1.00 40.84 208 GLU A C 1
ATOM 1581 O O . GLU A 1 208 ? -1.688 42.213 -12.143 1.00 40.84 208 GLU A O 1
ATOM 1586 N N . GLN A 1 209 ? -0.859 40.142 -12.085 1.00 35.81 209 GLN A N 1
ATOM 1587 C CA . GLN A 1 209 ? 0.495 40.529 -11.707 1.00 35.81 209 GLN A CA 1
ATOM 1588 C C . GLN A 1 209 ? 1.470 39.878 -12.684 1.00 35.81 209 GLN A C 1
ATOM 1590 O O . GLN A 1 209 ? 1.641 38.663 -12.727 1.00 35.81 209 GLN A O 1
ATOM 1595 N N . GLN A 1 210 ? 2.060 40.727 -13.527 1.00 39.03 210 GLN A N 1
ATOM 1596 C CA . GLN A 1 210 ? 3.079 40.356 -14.507 1.00 39.03 210 GLN A CA 1
ATOM 1597 C C . GLN A 1 210 ? 4.257 39.660 -13.809 1.00 39.03 210 GLN A C 1
ATOM 1599 O O . GLN A 1 210 ? 4.822 40.261 -12.891 1.00 39.03 210 GLN A O 1
ATOM 1604 N N . PRO A 1 211 ? 4.691 38.465 -14.250 1.00 37.22 211 PRO A N 1
ATOM 1605 C CA . PRO A 1 211 ? 5.964 37.919 -13.826 1.00 37.22 211 PRO A CA 1
ATOM 1606 C C . PRO A 1 211 ? 7.084 38.409 -14.744 1.00 37.22 211 PRO A C 1
ATOM 1608 O O . PRO A 1 211 ? 6.973 38.413 -15.973 1.00 37.22 211 PRO A O 1
ATOM 1611 N N . GLU A 1 212 ? 8.178 38.805 -14.106 1.00 41.16 212 GLU A N 1
ATOM 1612 C CA . GLU A 1 212 ? 9.491 38.923 -14.718 1.00 41.16 212 GLU A CA 1
ATOM 1613 C C . GLU A 1 212 ? 9.964 37.525 -15.158 1.00 41.16 212 GLU A C 1
ATOM 1615 O O . GLU A 1 212 ? 10.097 36.615 -14.350 1.00 41.16 212 GLU A O 1
ATOM 1620 N N . ASP A 1 213 ? 10.120 37.383 -16.472 1.00 46.84 213 ASP A N 1
ATOM 1621 C CA . ASP A 1 213 ? 11.070 36.566 -17.241 1.00 46.84 213 ASP A CA 1
ATOM 1622 C C . ASP A 1 213 ? 11.819 35.415 -16.521 1.00 46.84 213 ASP A C 1
ATOM 1624 O O . ASP A 1 213 ? 13.041 35.448 -16.390 1.00 46.84 213 ASP A O 1
ATOM 1628 N N . GLU A 1 214 ? 11.110 34.349 -16.132 1.00 42.62 214 GLU A N 1
ATOM 1629 C CA . GLU A 1 214 ? 11.697 33.016 -15.928 1.00 42.62 214 GLU A CA 1
ATOM 1630 C C . GLU A 1 214 ? 10.767 31.916 -16.493 1.00 42.62 214 GLU A C 1
ATOM 1632 O O . GLU A 1 214 ? 9.655 31.698 -16.016 1.00 42.62 214 GLU A O 1
ATOM 1637 N N . GLY A 1 215 ? 11.249 31.199 -17.520 1.00 44.00 215 GLY A N 1
ATOM 1638 C CA . GLY A 1 215 ? 10.864 29.805 -17.795 1.00 44.00 215 GLY A CA 1
ATOM 1639 C C . GLY A 1 215 ? 9.748 29.535 -18.815 1.00 44.00 215 GLY A C 1
ATOM 1640 O O . GLY A 1 215 ? 8.706 28.985 -18.460 1.00 44.00 215 GLY A O 1
ATOM 1641 N N . GLU A 1 216 ? 9.990 29.781 -20.109 1.00 43.59 216 GLU A N 1
ATOM 1642 C CA . GLU A 1 216 ? 9.108 29.307 -21.199 1.00 43.59 216 GLU A CA 1
ATOM 1643 C C . GLU A 1 216 ? 8.971 27.760 -21.239 1.00 43.59 216 GLU A C 1
ATOM 1645 O O . GLU A 1 216 ? 7.934 27.244 -21.652 1.00 43.59 216 GLU A O 1
ATOM 1650 N N . GLU A 1 217 ? 9.952 27.001 -20.728 1.00 46.28 217 GLU A N 1
ATOM 1651 C CA . GLU A 1 217 ? 9.951 25.525 -20.775 1.00 46.28 217 GLU A CA 1
ATOM 1652 C C . GLU A 1 217 ? 9.046 24.839 -19.731 1.00 46.28 217 GLU A C 1
ATOM 1654 O O . GLU A 1 217 ? 8.525 23.754 -20.000 1.00 46.28 217 GLU A O 1
ATOM 1659 N N . GLU A 1 218 ? 8.823 25.428 -18.551 1.00 43.91 218 GLU A N 1
ATOM 1660 C CA . GLU A 1 218 ? 7.953 24.830 -17.517 1.00 43.91 218 GLU A CA 1
ATOM 1661 C C . GLU A 1 218 ? 6.469 25.087 -17.802 1.00 43.91 218 GLU A C 1
ATOM 1663 O O . GLU A 1 218 ? 5.620 24.212 -17.594 1.00 43.91 218 GLU A O 1
ATOM 1668 N N . GLN A 1 219 ? 6.149 26.251 -18.371 1.00 45.25 219 GLN A N 1
ATOM 1669 C CA . GLN A 1 219 ? 4.779 26.589 -18.760 1.00 45.25 219 GLN A CA 1
ATOM 1670 C C . GLN A 1 219 ? 4.298 25.747 -19.948 1.00 45.25 219 GLN A C 1
ATOM 1672 O O . GLN A 1 219 ? 3.122 25.373 -20.011 1.00 45.25 219 GLN A O 1
ATOM 1677 N N . GLU A 1 220 ? 5.199 25.391 -20.867 1.00 45.12 220 GLU A N 1
ATOM 1678 C CA . GLU A 1 220 ? 4.880 24.526 -22.004 1.00 45.12 220 GLU A CA 1
ATOM 1679 C C . GLU A 1 220 ? 4.689 23.060 -21.569 1.00 45.12 220 GLU A C 1
ATOM 1681 O O . GLU A 1 220 ? 3.757 22.397 -22.028 1.00 45.12 220 GLU A O 1
ATOM 1686 N N . GLN A 1 221 ? 5.465 22.579 -20.589 1.00 48.25 221 GLN A N 1
ATOM 1687 C CA . GLN A 1 221 ? 5.296 21.244 -19.997 1.00 48.25 221 GLN A CA 1
ATOM 1688 C C . GLN A 1 221 ? 3.998 21.108 -19.188 1.00 48.25 221 GLN A C 1
ATOM 1690 O O . GLN A 1 221 ? 3.322 20.080 -19.280 1.00 48.25 221 GLN A O 1
ATOM 1695 N N . GLY A 1 222 ? 3.612 22.143 -18.436 1.00 44.12 222 GLY A N 1
ATOM 1696 C CA . GLY A 1 222 ? 2.339 22.176 -17.712 1.00 44.12 222 GLY A CA 1
ATOM 1697 C C . GLY A 1 222 ? 1.122 22.212 -18.645 1.00 44.12 222 GLY A C 1
ATOM 1698 O O . GLY A 1 222 ? 0.133 21.521 -18.394 1.00 44.12 222 GLY A O 1
ATOM 1699 N N . ARG A 1 223 ? 1.196 22.954 -19.760 1.00 46.28 223 ARG A N 1
ATOM 1700 C CA . ARG A 1 223 ? 0.127 22.987 -20.778 1.00 46.28 223 ARG A CA 1
ATOM 1701 C C . ARG A 1 223 ? 0.004 21.665 -21.531 1.00 46.28 223 ARG A C 1
ATOM 1703 O O . ARG A 1 223 ? -1.108 21.165 -21.672 1.00 46.28 223 ARG A O 1
ATOM 1710 N N . GLN A 1 224 ? 1.122 21.049 -21.920 1.00 47.72 224 GLN A N 1
ATOM 1711 C CA . GLN A 1 224 ? 1.107 19.746 -22.593 1.00 47.72 224 GLN A CA 1
ATOM 1712 C C . GLN A 1 224 ? 0.554 18.625 -21.697 1.00 47.72 224 GLN A C 1
ATOM 1714 O O . GLN A 1 224 ? -0.144 17.742 -22.194 1.00 47.72 224 GLN A O 1
ATOM 1719 N N . GLN A 1 225 ? 0.797 18.669 -20.380 1.00 47.12 225 GLN A N 1
ATOM 1720 C CA . GLN A 1 225 ? 0.207 17.713 -19.432 1.00 47.12 225 GLN A CA 1
ATOM 1721 C C . GLN A 1 225 ? -1.315 17.868 -19.293 1.00 47.12 225 GLN A C 1
ATOM 1723 O O . GLN A 1 225 ? -2.029 16.863 -19.288 1.00 47.12 225 GLN A O 1
ATOM 1728 N N . ARG A 1 226 ? -1.823 19.108 -19.233 1.00 48.62 226 ARG A N 1
ATOM 1729 C CA . ARG A 1 226 ? -3.268 19.389 -19.143 1.00 48.62 226 ARG A CA 1
ATOM 1730 C C . ARG A 1 226 ? -4.006 18.998 -20.426 1.00 48.62 226 ARG A C 1
ATOM 1732 O O . ARG A 1 226 ? -5.021 18.308 -20.362 1.00 48.62 226 ARG A O 1
ATOM 1739 N N . GLU A 1 227 ? -3.447 19.335 -21.589 1.00 44.72 227 GLU A N 1
ATOM 1740 C CA . GLU A 1 227 ? -4.025 18.970 -22.890 1.00 44.72 227 GLU A CA 1
ATOM 1741 C C . GLU A 1 227 ? -4.092 17.444 -23.094 1.00 44.72 227 GLU A C 1
ATOM 1743 O O . GLU A 1 227 ? -5.069 16.939 -23.654 1.00 44.72 227 GLU A O 1
ATOM 1748 N N . TRP A 1 228 ? -3.114 16.683 -22.580 1.00 47.03 228 TRP A N 1
ATOM 1749 C CA . TRP A 1 228 ? -3.142 15.214 -22.619 1.00 47.03 228 TRP A CA 1
ATOM 1750 C C . TRP A 1 228 ? -4.174 14.596 -21.667 1.00 47.03 228 TRP A C 1
ATOM 1752 O O . TRP A 1 228 ? -4.849 13.632 -22.044 1.00 47.03 228 TRP A O 1
ATOM 1762 N N . GLY A 1 229 ? -4.331 15.144 -20.457 1.00 42.66 229 GLY A N 1
ATOM 1763 C CA . GLY A 1 229 ? -5.353 14.705 -19.500 1.00 42.66 229 GLY A CA 1
ATOM 1764 C C . GLY A 1 229 ? -6.774 14.850 -20.057 1.00 42.66 229 GLY A C 1
ATOM 1765 O O . GLY A 1 229 ? -7.584 13.918 -19.975 1.00 42.66 229 GLY A O 1
ATOM 1766 N N . ASP A 1 230 ? -7.044 15.972 -20.723 1.00 48.47 230 ASP A N 1
ATOM 1767 C CA . ASP A 1 230 ? -8.346 16.266 -21.324 1.00 48.47 230 ASP A CA 1
ATOM 1768 C C . ASP A 1 230 ? -8.626 15.429 -22.581 1.00 48.47 230 ASP A C 1
ATOM 1770 O O . ASP A 1 230 ? -9.747 14.935 -22.774 1.00 48.47 230 ASP A O 1
ATOM 1774 N N . GLN A 1 231 ? -7.609 15.192 -23.419 1.00 41.38 231 GLN A N 1
ATOM 1775 C CA . GLN A 1 231 ? -7.745 14.367 -24.623 1.00 41.38 231 GLN A CA 1
ATOM 1776 C C . GLN A 1 231 ? -8.047 12.898 -24.276 1.00 41.38 231 GLN A C 1
ATOM 1778 O O . GLN A 1 231 ? -8.898 12.272 -24.916 1.00 41.38 231 GLN A O 1
ATOM 1783 N N . TRP A 1 232 ? -7.450 12.367 -23.202 1.00 45.22 232 TRP A N 1
ATOM 1784 C CA . TRP A 1 232 ? -7.712 11.003 -22.725 1.00 45.22 232 TRP A CA 1
ATOM 1785 C C . TRP A 1 232 ? -9.086 10.857 -22.042 1.00 45.22 232 TRP A C 1
ATOM 1787 O O . TRP A 1 232 ? -9.733 9.809 -22.132 1.00 45.22 232 TRP A O 1
ATOM 1797 N N . GLY A 1 233 ? -9.588 11.922 -21.406 1.00 41.53 233 GLY A N 1
ATOM 1798 C CA . GLY A 1 233 ? -10.946 11.981 -20.852 1.00 41.53 233 GLY A CA 1
ATOM 1799 C C . GLY A 1 233 ? -12.056 12.023 -21.916 1.00 41.53 233 GLY A C 1
ATOM 1800 O O . GLY A 1 233 ? -13.181 11.568 -21.671 1.00 41.53 233 GLY A O 1
ATOM 1801 N N . ALA A 1 234 ? -11.764 12.535 -23.115 1.00 43.09 234 ALA A N 1
ATOM 1802 C CA . ALA A 1 234 ? -12.727 12.654 -24.211 1.00 43.09 234 ALA A CA 1
ATOM 1803 C C . ALA A 1 234 ? -12.944 11.343 -24.995 1.00 43.09 234 ALA A C 1
ATOM 1805 O O . ALA A 1 234 ? -14.065 11.077 -25.439 1.00 43.09 234 ALA A O 1
ATOM 1806 N N . GLU A 1 235 ? -11.927 10.484 -25.113 1.00 42.38 235 GLU A N 1
ATOM 1807 C CA . GLU A 1 235 ? -12.012 9.215 -25.862 1.00 42.38 235 GLU A CA 1
ATOM 1808 C C . GLU A 1 235 ? -12.877 8.137 -25.185 1.00 42.38 235 GLU A C 1
ATOM 1810 O O . GLU A 1 235 ? -13.241 7.148 -25.816 1.00 42.38 235 GLU A O 1
ATOM 1815 N N . ARG A 1 236 ? -13.294 8.340 -23.928 1.00 42.47 236 ARG A N 1
ATOM 1816 C CA . ARG A 1 236 ? -14.197 7.431 -23.194 1.00 42.47 236 ARG A CA 1
ATOM 1817 C C . ARG A 1 236 ? -15.677 7.821 -23.215 1.00 42.47 236 ARG A C 1
ATOM 1819 O O . ARG A 1 236 ? -16.493 7.131 -22.608 1.00 42.47 236 ARG A O 1
ATOM 1826 N N . ARG A 1 237 ? -16.039 8.907 -23.906 1.00 43.72 237 ARG A N 1
ATOM 1827 C CA . ARG A 1 237 ? -17.437 9.346 -24.089 1.00 43.72 237 ARG A CA 1
ATOM 1828 C C . ARG A 1 237 ? -17.991 9.052 -25.493 1.00 43.72 237 ARG A C 1
ATOM 1830 O O . ARG A 1 237 ? -18.936 9.713 -25.921 1.00 43.72 237 ARG A O 1
ATOM 1837 N N . ARG A 1 238 ? -17.433 8.064 -26.200 1.00 34.94 238 ARG A N 1
ATOM 1838 C CA . ARG A 1 238 ? -17.970 7.526 -27.461 1.00 34.94 238 ARG A CA 1
ATOM 1839 C C . ARG A 1 238 ? -18.079 6.011 -27.425 1.00 34.94 238 ARG A C 1
ATOM 1841 O O . ARG A 1 238 ? -17.176 5.380 -26.840 1.00 34.94 238 ARG A O 1
#

Secondary structure (DSSP, 8-state):
-BS-GGGHHHHHHHHHSSSPP---EEES-HHHHHHHHHHS-HHHHHHHTTS--EEES-TTSTTS--TT-BSEEEEE-EETTEEPGGGG-HHHHHHHHHTBSSTTT-EEEEEEEESB-TTSPBPHHHHHHHHHHHHHTTT-EEEEPPPTT--PEEEEEESPPPPHHHHHHHH-TTTGGGS--PEEPPPPPGGGGGGGTTTTS--------PPPS--HHHHHHHHHHHHHHHHHHHTT--